Protein AF-A0A7W9SR98-F1 (afdb_monomer_lite)

Radius of gyration: 48.39 Å; chains: 1; bounding box: 82×79×150 Å

Structure (mmCIF, N/CA/C/O backbone):
data_AF-A0A7W9SR98-F1
#
_entry.id   AF-A0A7W9SR98-F1
#
loop_
_atom_site.group_PDB
_atom_site.id
_atom_site.type_symbol
_atom_site.label_atom_id
_atom_site.label_alt_id
_atom_site.label_comp_id
_atom_site.label_asym_id
_atom_site.label_entity_id
_atom_site.label_seq_id
_atom_site.pdbx_PDB_ins_code
_atom_site.Cartn_x
_atom_site.Cartn_y
_atom_site.Cartn_z
_atom_site.occupancy
_atom_site.B_iso_or_equiv
_atom_site.auth_seq_id
_atom_site.auth_comp_id
_atom_site.auth_asym_id
_atom_site.auth_atom_id
_atom_site.pdbx_PDB_model_num
ATOM 1 N N . MET A 1 1 ? -46.204 -14.220 101.655 1.00 55.41 1 MET A N 1
ATOM 2 C CA . MET A 1 1 ? -45.850 -13.077 100.779 1.00 55.41 1 MET A CA 1
ATOM 3 C C . MET A 1 1 ? -44.556 -13.282 99.981 1.00 55.41 1 MET A C 1
ATOM 5 O O . MET A 1 1 ? -44.349 -12.530 99.045 1.00 55.41 1 MET A O 1
ATOM 9 N N . ALA A 1 2 ? -43.711 -14.284 100.272 1.00 57.78 2 ALA A N 1
ATOM 10 C CA . ALA A 1 2 ? -42.493 -14.543 99.486 1.00 57.78 2 ALA A CA 1
ATOM 11 C C . ALA A 1 2 ? -42.725 -15.355 98.188 1.00 57.78 2 ALA A C 1
ATOM 13 O O . ALA A 1 2 ? -41.956 -15.217 97.247 1.00 57.78 2 ALA A O 1
ATOM 14 N N . GLU A 1 3 ? -43.792 -16.156 98.104 1.00 57.31 3 GLU A N 1
ATOM 15 C CA . GLU A 1 3 ? -44.065 -17.020 96.936 1.00 57.31 3 GLU A CA 1
ATOM 16 C C . GLU A 1 3 ? -44.614 -16.264 95.711 1.00 57.31 3 GLU A C 1
ATOM 18 O O . GLU A 1 3 ? -44.509 -16.752 94.592 1.00 57.31 3 GLU A O 1
ATOM 23 N N . ASP A 1 4 ? -45.125 -15.043 95.895 1.00 64.25 4 ASP A N 1
ATOM 24 C CA . ASP A 1 4 ? -45.723 -14.245 94.813 1.00 64.25 4 ASP A CA 1
ATOM 25 C C . ASP A 1 4 ? -44.666 -13.507 93.963 1.00 64.25 4 ASP A C 1
ATOM 27 O O . ASP A 1 4 ? -44.895 -13.203 92.796 1.00 64.25 4 ASP A O 1
ATOM 31 N N . MET A 1 5 ? -43.467 -13.250 94.509 1.00 64.00 5 MET A N 1
ATOM 32 C CA . MET A 1 5 ? -42.395 -12.546 93.783 1.00 64.00 5 MET A CA 1
ATOM 33 C C . MET A 1 5 ? -41.727 -13.410 92.701 1.00 64.00 5 MET A C 1
ATOM 35 O O . MET A 1 5 ? -41.374 -12.894 91.642 1.00 64.00 5 MET A O 1
ATOM 39 N N . GLY A 1 6 ? -41.616 -14.727 92.917 1.00 71.06 6 GLY A N 1
ATOM 40 C CA . GLY A 1 6 ? -40.990 -15.640 91.949 1.00 71.06 6 GLY A CA 1
ATOM 41 C C . GLY A 1 6 ? -41.793 -15.804 90.650 1.00 71.06 6 GLY A C 1
ATOM 42 O O . GLY A 1 6 ? -41.220 -16.021 89.581 1.00 71.06 6 GLY A O 1
ATOM 43 N N . PHE A 1 7 ? -43.119 -15.647 90.704 1.00 79.44 7 PHE A N 1
ATOM 44 C CA . PHE A 1 7 ? -43.980 -15.715 89.520 1.00 79.44 7 PHE A CA 1
ATOM 45 C C . PHE A 1 7 ? -43.725 -14.547 88.556 1.00 79.44 7 PHE A C 1
ATOM 47 O O . PHE A 1 7 ? -43.581 -14.758 87.349 1.00 79.44 7 PHE A O 1
ATOM 54 N N . TRP A 1 8 ? -43.612 -13.325 89.083 1.00 82.75 8 TRP A N 1
ATOM 55 C CA . TRP A 1 8 ? -43.397 -12.131 88.266 1.00 82.75 8 TRP A CA 1
ATOM 56 C C . TRP A 1 8 ? -4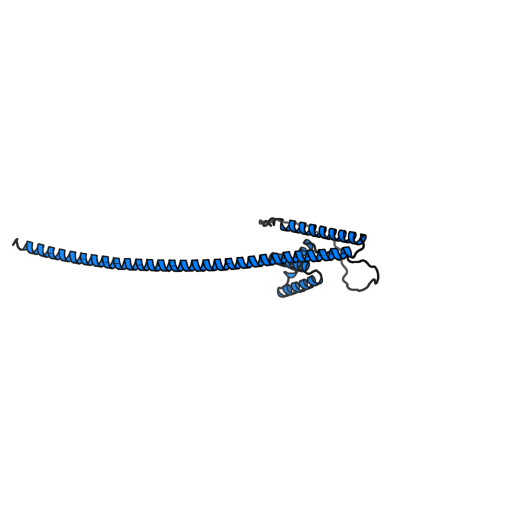2.018 -12.118 87.602 1.00 82.75 8 TRP A C 1
ATOM 58 O O . TRP A 1 8 ? -41.940 -11.833 86.410 1.00 82.75 8 TRP A O 1
ATOM 68 N N . GLU A 1 9 ? -40.949 -12.508 88.303 1.00 80.00 9 GLU A N 1
ATOM 69 C CA . GLU A 1 9 ? -39.612 -12.645 87.698 1.00 80.00 9 GLU A CA 1
ATOM 70 C C . GLU A 1 9 ? -39.600 -13.649 86.540 1.00 80.00 9 GLU A C 1
ATOM 72 O O . GLU A 1 9 ? -39.093 -13.352 85.457 1.00 80.00 9 GLU A O 1
ATOM 77 N N . THR A 1 10 ? -40.224 -14.814 86.730 1.00 79.31 10 THR A N 1
ATOM 78 C CA . THR A 1 10 ? -40.281 -15.854 85.693 1.00 79.31 10 THR A CA 1
ATOM 79 C C . THR A 1 10 ? -41.104 -15.393 84.482 1.00 79.31 10 THR A C 1
ATOM 81 O O . THR A 1 10 ? -40.737 -15.653 83.333 1.00 79.31 10 THR A O 1
ATOM 84 N N . PHE A 1 11 ? -42.195 -14.657 84.719 1.00 83.12 11 PHE A N 1
ATOM 85 C CA . PHE A 1 11 ? -43.028 -14.081 83.664 1.00 83.12 11 PHE A CA 1
ATOM 86 C C . PHE A 1 11 ? -42.291 -12.996 82.861 1.00 83.12 11 PHE A C 1
ATOM 88 O O . PHE A 1 11 ? -42.295 -13.044 81.628 1.00 83.12 11 PHE A O 1
ATOM 95 N N . PHE A 1 12 ? -41.624 -12.048 83.531 1.00 83.75 12 PHE A N 1
ATOM 96 C CA . PHE A 1 12 ? -40.858 -10.989 82.865 1.00 83.75 12 PHE A CA 1
ATOM 97 C C . PHE A 1 12 ? -39.663 -11.552 82.090 1.00 83.75 12 PHE A C 1
ATOM 99 O O . PHE A 1 12 ? -39.497 -11.206 80.919 1.00 83.75 12 PHE A O 1
ATOM 106 N N . MET A 1 13 ? -38.913 -12.498 82.665 1.00 84.38 13 MET A N 1
ATOM 107 C CA . MET A 1 13 ? -37.835 -13.191 81.949 1.00 84.38 13 MET A CA 1
ATOM 108 C C . MET A 1 13 ? -38.346 -13.933 80.705 1.00 84.38 13 MET A C 1
ATOM 110 O O . MET A 1 13 ? -37.717 -13.877 79.646 1.00 84.38 13 MET A O 1
ATOM 114 N N . GLY A 1 14 ? -39.507 -14.592 80.791 1.00 84.44 14 GLY A N 1
ATOM 115 C CA . GLY A 1 14 ? -40.154 -15.252 79.650 1.00 84.44 14 GLY A CA 1
ATOM 116 C C . GLY A 1 14 ? -40.627 -14.283 78.554 1.00 84.44 14 GLY A C 1
ATOM 117 O O . GLY A 1 14 ? -40.693 -14.646 77.377 1.00 84.44 14 GLY A O 1
ATOM 118 N N . PHE A 1 15 ? -40.960 -13.042 78.915 1.00 87.56 15 PHE A N 1
ATOM 119 C CA . PHE A 1 15 ? -41.350 -12.001 77.963 1.00 87.56 15 PHE A CA 1
ATOM 120 C C . PHE A 1 15 ? -40.133 -11.355 77.290 1.00 87.56 15 PHE A C 1
ATOM 122 O O . PHE A 1 15 ? -40.140 -11.145 76.075 1.00 87.56 15 PHE A O 1
ATOM 129 N N . GLU A 1 16 ? -39.075 -11.078 78.054 1.00 88.25 16 GLU A N 1
ATOM 130 C CA . GLU A 1 16 ? -37.818 -10.537 77.533 1.00 88.25 16 GLU A CA 1
ATOM 131 C C . GLU A 1 16 ? -37.123 -11.519 76.592 1.00 88.25 16 GLU A C 1
ATOM 133 O O . GLU A 1 16 ? -36.732 -11.121 75.496 1.00 88.25 16 GLU A O 1
ATOM 138 N N . THR A 1 17 ? -37.069 -12.808 76.936 1.00 88.19 17 THR A N 1
ATOM 139 C CA . THR A 1 17 ? -36.543 -13.852 76.037 1.00 88.19 17 THR A CA 1
ATOM 140 C C . THR A 1 17 ? -37.304 -13.897 74.713 1.00 88.19 17 THR A C 1
ATOM 142 O O . THR A 1 17 ? -36.686 -13.794 73.656 1.00 88.19 17 THR A O 1
ATOM 145 N N . LYS A 1 18 ? -38.644 -13.913 74.736 1.00 89.69 18 LYS A N 1
ATOM 146 C CA . LYS A 1 18 ? -39.460 -13.858 73.506 1.00 89.69 18 LYS A CA 1
ATOM 147 C C . LYS A 1 18 ? -39.267 -12.569 72.707 1.00 89.69 18 LYS A C 1
ATOM 149 O O . LYS A 1 18 ? -39.379 -12.577 71.480 1.00 89.69 18 LYS A O 1
ATOM 154 N N . ARG A 1 19 ? -39.030 -11.438 73.376 1.00 91.12 19 ARG A N 1
ATOM 155 C CA . ARG A 1 19 ? -38.757 -10.156 72.712 1.00 91.12 19 ARG A CA 1
ATOM 156 C C . ARG A 1 19 ? -37.396 -10.181 72.018 1.00 91.12 19 ARG A C 1
ATOM 158 O O . ARG A 1 19 ? -37.317 -9.768 70.862 1.00 91.12 19 ARG A O 1
ATOM 165 N N . VAL A 1 20 ? -36.370 -10.691 72.695 1.00 90.62 20 VAL A N 1
ATOM 166 C CA . VAL A 1 20 ? -35.013 -10.849 72.155 1.00 90.62 20 VAL A CA 1
ATOM 167 C C . VAL A 1 20 ? -35.002 -11.843 70.992 1.00 90.62 20 VAL A C 1
ATOM 169 O O . VAL A 1 20 ? -34.411 -11.545 69.961 1.00 90.62 20 VAL A O 1
ATOM 172 N N . GLU A 1 21 ? -35.721 -12.964 71.087 1.00 90.94 21 GLU A N 1
ATOM 173 C CA . GLU A 1 21 ? -35.889 -13.918 69.978 1.00 90.94 21 GLU A CA 1
ATOM 174 C C . GLU A 1 21 ? -36.556 -13.274 68.757 1.00 90.94 21 GLU A C 1
ATOM 176 O O . GLU A 1 21 ? -36.092 -13.427 67.630 1.00 90.94 21 GLU A O 1
ATOM 181 N N . LYS A 1 22 ? -37.617 -12.485 68.954 1.00 93.19 22 LYS A N 1
ATOM 182 C CA . LYS A 1 22 ? -38.261 -11.778 67.837 1.00 93.19 22 LYS A CA 1
ATOM 183 C C . LYS A 1 22 ? -37.361 -10.711 67.215 1.00 93.19 22 LYS A C 1
ATOM 185 O O . LYS A 1 22 ? -37.414 -10.518 66.000 1.00 93.19 22 LYS A O 1
ATOM 190 N N . GLN A 1 23 ? -36.558 -10.014 68.021 1.00 92.38 23 GLN A N 1
ATOM 191 C CA . GLN A 1 23 ? -35.567 -9.064 67.513 1.00 92.38 23 GLN A CA 1
ATOM 192 C C . GLN A 1 23 ? -34.467 -9.778 66.725 1.00 92.38 23 GLN A C 1
ATOM 194 O O . GLN A 1 23 ? -34.176 -9.362 65.606 1.00 92.38 23 GLN A O 1
ATOM 199 N N . SER A 1 24 ? -33.929 -10.886 67.238 1.00 94.12 24 SER A N 1
ATOM 200 C CA . SER A 1 24 ? -32.887 -11.647 66.546 1.00 94.12 24 SER A CA 1
ATOM 201 C C . SER A 1 24 ? -33.402 -12.269 65.244 1.00 94.12 24 SER A C 1
ATOM 203 O O . SER A 1 24 ? -32.726 -12.209 64.218 1.00 94.12 24 SER A O 1
ATOM 205 N N . GLU A 1 25 ? -34.638 -12.776 65.215 1.00 95.00 25 GLU A N 1
ATOM 206 C CA . GLU A 1 25 ? -35.277 -13.232 63.978 1.00 95.00 25 GLU A CA 1
ATOM 207 C C . GLU A 1 25 ? -35.424 -12.110 62.947 1.00 95.00 25 GLU A C 1
ATOM 209 O O . GLU A 1 25 ? -35.202 -12.329 61.750 1.00 95.00 25 GLU A O 1
ATOM 214 N N . PHE A 1 26 ? -35.824 -10.917 63.390 1.00 96.06 26 PHE A N 1
ATOM 215 C CA . PHE A 1 26 ? -35.960 -9.760 62.516 1.00 96.06 26 PHE A CA 1
ATOM 216 C C . PHE A 1 26 ? -34.604 -9.341 61.938 1.00 96.06 26 PHE A C 1
ATOM 218 O O . PHE A 1 26 ? -34.491 -9.175 60.723 1.00 96.06 26 PHE A O 1
ATOM 225 N N . GLU A 1 27 ? -33.566 -9.261 62.771 1.00 96.06 27 GLU A N 1
ATOM 226 C CA . GLU A 1 27 ? -32.197 -8.949 62.347 1.00 96.06 27 GLU A CA 1
ATOM 227 C C . GLU A 1 27 ? -31.670 -9.977 61.343 1.00 96.06 27 GLU A C 1
ATOM 229 O O . GLU A 1 27 ? -31.162 -9.607 60.285 1.00 96.06 27 GLU A O 1
ATOM 234 N N . VAL A 1 28 ? -31.872 -11.275 61.593 1.00 96.62 28 VAL A N 1
ATOM 235 C CA . VAL A 1 28 ? -31.478 -12.335 60.653 1.00 96.62 28 VAL A CA 1
ATOM 236 C C . VAL A 1 28 ? -32.210 -12.192 59.316 1.00 96.62 28 VAL A C 1
ATOM 238 O O . VAL A 1 28 ? -31.604 -12.371 58.254 1.00 96.62 28 VAL A O 1
ATOM 241 N N . ARG A 1 29 ? -33.507 -11.854 59.324 1.00 96.56 29 ARG A N 1
ATOM 242 C CA . ARG A 1 29 ? -34.263 -11.595 58.086 1.00 96.56 29 ARG A CA 1
ATOM 243 C C . ARG A 1 29 ? -33.735 -10.360 57.356 1.00 96.56 29 ARG A C 1
ATOM 245 O O . ARG A 1 29 ? -33.600 -10.411 56.134 1.00 96.56 29 ARG A O 1
ATOM 252 N N . GLN A 1 30 ? -33.399 -9.293 58.078 1.00 97.00 30 GLN A N 1
ATOM 253 C CA . GLN A 1 30 ? -32.848 -8.064 57.507 1.00 97.00 30 GLN A CA 1
ATOM 254 C C . GLN A 1 30 ? -31.458 -8.291 56.899 1.00 97.00 30 GLN A C 1
ATOM 256 O O . GLN A 1 30 ? -31.214 -7.877 55.767 1.00 97.00 30 GLN A O 1
ATOM 261 N N . ILE A 1 31 ? -30.574 -9.018 57.588 1.00 97.00 31 ILE A N 1
ATOM 262 C CA . ILE A 1 31 ? -29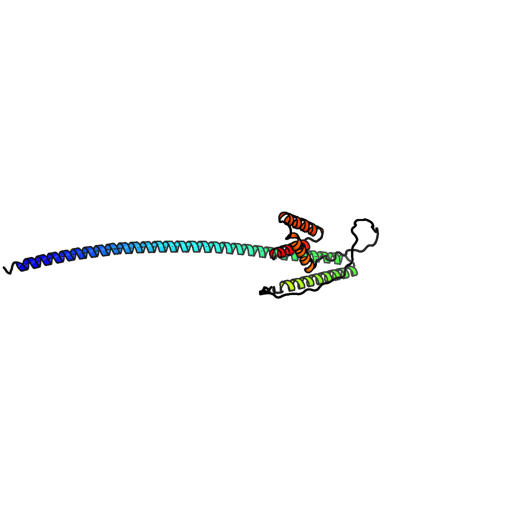.252 -9.402 57.076 1.00 97.00 31 ILE A CA 1
ATOM 263 C C . ILE A 1 31 ? -29.403 -10.226 55.794 1.00 97.00 31 ILE A C 1
ATOM 265 O O . ILE A 1 31 ? -28.771 -9.911 54.787 1.00 97.00 31 ILE A O 1
ATOM 269 N N . LYS A 1 32 ? -30.299 -11.224 55.780 1.00 97.75 32 LYS A N 1
ATOM 270 C CA . LYS A 1 32 ? -30.578 -12.020 54.572 1.00 97.75 32 LYS A CA 1
ATOM 271 C C . LYS A 1 32 ? -31.132 -11.172 53.426 1.00 97.75 32 LYS A C 1
ATOM 273 O O . LYS A 1 32 ? -30.785 -11.416 52.273 1.00 97.75 32 LYS A O 1
ATOM 278 N N . ALA A 1 33 ? -31.993 -10.196 53.714 1.00 97.00 33 ALA A N 1
ATOM 279 C CA . ALA A 1 33 ? -32.519 -9.287 52.699 1.00 97.00 33 ALA A CA 1
ATOM 280 C C . ALA A 1 33 ? -31.405 -8.411 52.103 1.00 97.00 33 ALA A C 1
ATOM 282 O O . ALA A 1 33 ? -31.265 -8.355 50.882 1.00 97.00 33 ALA A O 1
ATOM 283 N N . ASN A 1 34 ? -30.562 -7.815 52.948 1.00 97.38 34 ASN A N 1
ATOM 284 C CA . ASN A 1 34 ? -29.419 -7.013 52.510 1.00 97.38 34 ASN A CA 1
ATOM 285 C C . ASN A 1 34 ? -28.419 -7.848 51.700 1.00 97.38 34 ASN A C 1
ATOM 287 O O . ASN A 1 34 ? -27.963 -7.407 50.648 1.00 97.38 34 ASN A O 1
ATOM 291 N N . GLN A 1 35 ? -28.137 -9.080 52.129 1.00 97.69 35 GLN A N 1
ATOM 292 C CA . GLN A 1 35 ? -27.248 -9.989 51.409 1.00 97.69 35 GLN A CA 1
ATOM 293 C C . GLN A 1 35 ? -27.765 -10.295 49.997 1.00 97.69 35 GLN A C 1
ATOM 295 O O . GLN A 1 35 ? -26.996 -10.247 49.041 1.00 97.69 35 GLN A O 1
ATOM 300 N N . ARG A 1 36 ? -29.077 -10.507 49.829 1.00 98.06 36 ARG A N 1
ATOM 301 C CA . ARG A 1 36 ? -29.683 -10.698 48.499 1.00 98.06 36 ARG A CA 1
ATOM 302 C C . ARG A 1 36 ? -29.538 -9.468 47.603 1.00 98.06 36 ARG A C 1
ATOM 304 O O . ARG A 1 36 ? -29.324 -9.627 46.405 1.00 98.06 36 ARG A O 1
ATOM 311 N N . VAL A 1 37 ? -29.652 -8.260 48.160 1.00 97.94 37 VAL A N 1
ATOM 312 C CA . VAL A 1 37 ? -29.452 -7.013 47.401 1.00 97.94 37 VAL A CA 1
ATOM 313 C C . VAL A 1 37 ? -27.998 -6.888 46.946 1.00 97.94 37 VAL A C 1
ATOM 315 O O . VAL A 1 37 ? -27.755 -6.580 45.781 1.00 97.94 37 VAL A O 1
ATOM 318 N N . VAL A 1 38 ? -27.039 -7.190 47.826 1.00 98.25 38 VAL A N 1
ATOM 319 C CA . VAL A 1 38 ? -25.607 -7.175 47.489 1.00 98.25 38 VAL A CA 1
ATOM 320 C C . VAL A 1 38 ? -25.285 -8.211 46.411 1.00 98.25 38 VAL A C 1
ATOM 322 O O . VAL A 1 38 ? -24.651 -7.875 45.414 1.00 98.25 38 VAL A O 1
ATOM 325 N N . GLU A 1 39 ? -25.771 -9.446 46.546 1.00 98.06 39 GLU A N 1
ATOM 326 C CA . GLU A 1 39 ? -25.573 -10.489 45.532 1.00 98.06 39 GLU A CA 1
ATOM 327 C C . GLU A 1 39 ? -26.206 -10.111 44.184 1.00 98.06 39 GLU A C 1
ATOM 329 O O . GLU A 1 39 ? -25.617 -10.353 43.130 1.00 98.06 39 GLU A O 1
ATOM 334 N N . ALA A 1 40 ? -27.392 -9.494 44.192 1.00 97.88 40 ALA A N 1
ATOM 335 C CA . ALA A 1 40 ? -28.033 -9.006 42.974 1.00 97.88 40 ALA A CA 1
ATOM 336 C C . ALA A 1 40 ? -27.218 -7.884 42.307 1.00 97.88 40 ALA A C 1
ATOM 338 O O . ALA A 1 40 ? -27.065 -7.890 41.084 1.00 97.88 40 ALA A O 1
ATOM 339 N N . HIS A 1 41 ? -26.655 -6.964 43.097 1.00 98.06 41 HIS A N 1
ATOM 340 C CA . HIS A 1 41 ? -25.774 -5.907 42.601 1.00 98.06 41 HIS A CA 1
ATOM 341 C C . HIS A 1 41 ? -24.499 -6.480 41.975 1.00 98.06 41 HIS A C 1
ATOM 343 O O . HIS A 1 41 ? -24.190 -6.167 40.829 1.00 98.06 41 HIS A O 1
ATOM 349 N N . GLN A 1 42 ? -23.822 -7.399 42.667 1.00 97.88 42 GLN A N 1
ATOM 350 C CA . GLN A 1 42 ? -22.608 -8.049 42.165 1.00 97.88 42 GLN A CA 1
ATOM 351 C C . GLN A 1 42 ? -22.860 -8.824 40.867 1.00 97.88 42 GLN A C 1
ATOM 353 O O . GLN A 1 42 ? -22.050 -8.778 39.944 1.00 97.88 42 GLN A O 1
ATOM 358 N N . ARG A 1 43 ? -24.004 -9.514 40.752 1.00 98.19 43 ARG A N 1
ATOM 359 C CA . ARG A 1 43 ? -24.391 -10.193 39.503 1.00 98.19 43 ARG A CA 1
ATOM 360 C C . ARG A 1 43 ? -24.617 -9.205 38.364 1.00 98.19 43 ARG A C 1
ATOM 362 O O . ARG A 1 43 ? -24.231 -9.496 37.234 1.00 98.19 43 ARG A O 1
ATOM 369 N N . LYS A 1 44 ? -25.224 -8.051 38.651 1.00 98.31 44 LYS A N 1
ATOM 370 C CA . LYS A 1 44 ? -25.417 -6.988 37.661 1.00 98.31 44 LYS A CA 1
ATOM 371 C C . LYS A 1 44 ? -24.073 -6.419 37.199 1.00 98.31 44 LYS A C 1
ATOM 373 O O . LYS A 1 44 ? -23.845 -6.350 35.996 1.00 98.31 44 LYS A O 1
ATOM 378 N N . GLU A 1 45 ? -23.174 -6.090 38.123 1.00 98.25 45 GLU A N 1
ATOM 379 C CA . GLU A 1 45 ? -21.829 -5.594 37.800 1.00 98.25 45 GLU A CA 1
ATOM 380 C C . GLU A 1 45 ? -21.020 -6.618 36.997 1.00 98.25 45 GLU A C 1
ATOM 382 O O . GLU A 1 45 ? -20.389 -6.267 36.001 1.00 98.25 45 GLU A O 1
ATOM 387 N N . ALA A 1 46 ? -21.084 -7.901 37.366 1.00 98.19 46 ALA A N 1
ATOM 388 C CA . ALA A 1 46 ? -20.429 -8.969 36.618 1.00 98.19 46 ALA A CA 1
ATOM 389 C C . ALA A 1 46 ? -20.986 -9.095 35.189 1.00 98.19 46 ALA A C 1
ATOM 391 O O . ALA A 1 46 ? -20.215 -9.255 34.242 1.00 98.19 46 ALA A O 1
ATOM 392 N N . ALA A 1 47 ? -22.306 -8.980 35.014 1.00 98.31 47 ALA A N 1
ATOM 393 C CA . ALA A 1 47 ? -22.940 -9.006 33.697 1.00 98.31 47 ALA A CA 1
ATOM 394 C C . ALA A 1 47 ? -22.563 -7.780 32.844 1.00 98.31 47 ALA A C 1
ATOM 396 O O . ALA A 1 47 ? -22.285 -7.919 31.652 1.00 98.31 47 ALA A O 1
ATOM 397 N N . GLU A 1 48 ? -22.502 -6.587 33.440 1.00 98.31 48 GLU A N 1
ATOM 398 C CA . GLU A 1 48 ? -22.048 -5.368 32.759 1.00 98.31 48 GLU A CA 1
ATOM 399 C C . GLU A 1 48 ? -20.572 -5.463 32.358 1.00 98.31 48 GLU A C 1
ATOM 401 O O . GLU A 1 48 ? -20.218 -5.144 31.221 1.00 98.31 48 GLU A O 1
ATOM 406 N N . HIS A 1 49 ? -19.719 -5.983 33.242 1.00 98.19 49 HIS A N 1
ATOM 407 C CA . HIS A 1 49 ? -18.311 -6.217 32.947 1.00 98.19 49 HIS A CA 1
ATOM 408 C C . HIS A 1 49 ? -18.124 -7.226 31.804 1.00 98.19 49 HIS A C 1
ATOM 410 O O . HIS A 1 49 ? -17.353 -6.976 30.878 1.00 98.19 49 HIS A O 1
ATOM 416 N N . GLN A 1 50 ? -18.866 -8.338 31.812 1.00 98.19 50 GLN A N 1
ATOM 417 C CA . GLN A 1 50 ? -18.848 -9.315 30.718 1.00 98.19 50 GLN A CA 1
ATOM 418 C C . GLN A 1 50 ? -19.310 -8.703 29.395 1.00 98.19 50 GLN A C 1
ATOM 420 O O . GLN A 1 50 ? -18.682 -8.932 28.360 1.00 98.19 50 GLN A O 1
ATOM 425 N N . ARG A 1 51 ? -20.369 -7.886 29.419 1.00 98.56 51 ARG A N 1
ATOM 426 C CA . ARG A 1 51 ? -20.842 -7.161 28.236 1.00 98.56 51 ARG A CA 1
ATOM 427 C C . ARG A 1 51 ? -19.772 -6.214 27.694 1.00 98.56 51 ARG A C 1
ATOM 429 O O . ARG A 1 51 ? -19.569 -6.167 26.484 1.00 98.56 51 ARG A O 1
ATOM 436 N N . LEU A 1 52 ? -19.079 -5.487 28.570 1.00 98.62 52 LEU A N 1
ATOM 437 C CA . LEU A 1 52 ? -17.992 -4.594 28.174 1.00 98.62 52 LEU A CA 1
ATOM 438 C C . LEU A 1 52 ? -16.830 -5.373 27.545 1.00 98.62 52 LEU A C 1
ATOM 440 O O . LEU A 1 52 ? -16.320 -4.970 26.502 1.00 98.62 52 LEU A O 1
ATOM 444 N N . MET A 1 53 ? -16.441 -6.505 28.134 1.00 98.56 53 MET A N 1
ATOM 445 C CA . MET A 1 53 ? -15.386 -7.363 27.586 1.00 98.56 53 MET A CA 1
ATOM 446 C C . MET A 1 53 ? -15.766 -7.955 26.226 1.00 98.56 53 MET A C 1
ATOM 448 O O . MET A 1 53 ? -14.930 -8.002 25.325 1.00 98.56 53 MET A O 1
ATOM 452 N N . ALA A 1 54 ? -17.027 -8.355 26.045 1.00 98.44 54 ALA A N 1
ATOM 453 C CA . ALA A 1 54 ? -17.529 -8.825 24.757 1.00 98.44 54 ALA A CA 1
ATOM 454 C C . ALA A 1 54 ? -17.456 -7.726 23.684 1.00 98.44 54 ALA A C 1
ATOM 456 O O . ALA A 1 54 ? -16.983 -7.985 22.580 1.00 98.44 54 ALA A O 1
ATOM 457 N N . LEU A 1 55 ? -17.846 -6.495 24.028 1.00 98.56 55 LEU A N 1
ATOM 458 C CA . LEU A 1 55 ? -17.773 -5.350 23.120 1.00 98.56 55 LEU A CA 1
ATOM 459 C C . LEU A 1 55 ? -16.323 -5.009 22.752 1.00 98.56 55 LEU A C 1
ATOM 461 O O . LEU A 1 55 ? -16.013 -4.848 21.578 1.00 98.56 55 LEU A O 1
ATOM 465 N N . ARG A 1 56 ? -15.407 -4.999 23.727 1.00 98.50 56 ARG A N 1
ATOM 466 C CA . ARG A 1 56 ? -13.971 -4.802 23.464 1.00 98.50 56 ARG A CA 1
ATOM 467 C C . ARG A 1 56 ? -13.382 -5.881 22.565 1.00 98.50 56 ARG A C 1
ATOM 469 O O . ARG A 1 56 ? -12.555 -5.579 21.711 1.00 98.50 56 ARG A O 1
ATOM 476 N N . ARG A 1 57 ? -13.796 -7.136 22.745 1.00 98.56 57 ARG A N 1
ATOM 477 C CA . ARG A 1 57 ? -13.358 -8.231 21.878 1.00 98.56 57 ARG A CA 1
ATOM 478 C C . ARG A 1 57 ? -13.844 -8.033 20.444 1.00 98.56 57 ARG A C 1
ATOM 480 O O . ARG A 1 57 ? -13.048 -8.183 19.528 1.00 98.56 57 ARG A O 1
ATOM 487 N N . GLN A 1 58 ? -15.103 -7.634 20.268 1.00 98.38 58 GLN A N 1
ATOM 488 C CA . GLN A 1 58 ? -15.649 -7.315 18.951 1.00 98.38 58 GLN A CA 1
ATOM 489 C C . GLN A 1 58 ? -14.884 -6.162 18.282 1.00 98.38 58 GLN A C 1
ATOM 491 O O . GLN A 1 58 ? -14.481 -6.299 17.132 1.00 98.38 58 GLN A O 1
ATOM 496 N N . GLU A 1 59 ? -14.623 -5.065 19.001 1.00 98.44 59 GLU A N 1
ATOM 497 C CA . GLU A 1 59 ? -13.834 -3.936 18.479 1.00 98.44 59 GLU A CA 1
ATOM 498 C C . GLU A 1 59 ? -12.439 -4.386 18.011 1.00 98.44 59 GLU A C 1
ATOM 500 O O . GLU A 1 59 ? -11.979 -3.996 16.938 1.00 98.44 59 GLU A O 1
ATOM 505 N N . LEU A 1 60 ? -11.767 -5.242 18.791 1.00 98.38 60 LEU A N 1
ATOM 506 C CA . LEU A 1 60 ? -10.464 -5.797 18.417 1.00 98.38 60 LEU A CA 1
ATOM 507 C C . LEU A 1 60 ? -10.549 -6.693 17.178 1.00 98.38 60 LEU A C 1
ATOM 509 O O . LEU A 1 60 ? -9.674 -6.615 16.316 1.00 98.38 60 LEU A O 1
ATOM 513 N N . ASP A 1 61 ? -11.582 -7.524 17.069 1.00 98.50 61 ASP A N 1
ATOM 514 C CA . ASP A 1 61 ? -11.788 -8.393 15.910 1.00 98.50 61 ASP A CA 1
ATOM 515 C C . ASP A 1 61 ? -12.057 -7.570 14.635 1.00 98.50 61 ASP A C 1
ATOM 517 O O . ASP A 1 61 ? -11.485 -7.860 13.581 1.00 98.50 61 ASP A O 1
ATOM 521 N N . GLU A 1 62 ? -12.838 -6.490 14.731 1.00 98.19 62 GLU A N 1
ATOM 522 C CA . GLU A 1 62 ? -13.083 -5.547 13.631 1.00 98.19 62 GLU A CA 1
ATOM 523 C C . GLU A 1 62 ? -11.799 -4.819 13.201 1.00 98.19 62 GLU A C 1
ATOM 525 O O . GLU A 1 62 ? -11.490 -4.745 12.007 1.00 98.19 62 GLU A O 1
ATOM 530 N N . MET A 1 63 ? -11.000 -4.339 14.160 1.00 98.00 63 MET A N 1
ATOM 531 C CA . MET A 1 63 ? -9.699 -3.726 13.876 1.00 98.00 63 MET A CA 1
ATOM 532 C C . MET A 1 63 ? -8.734 -4.714 13.211 1.00 98.00 63 MET A C 1
ATOM 534 O O . MET A 1 63 ? -8.089 -4.375 12.216 1.00 98.00 63 MET A O 1
ATOM 538 N N . ASN A 1 64 ? -8.652 -5.944 13.720 1.00 97.94 64 ASN A N 1
ATOM 539 C CA . ASN A 1 64 ? -7.814 -6.995 13.143 1.00 97.94 64 ASN A CA 1
ATOM 540 C C . ASN A 1 64 ? -8.245 -7.331 11.712 1.00 97.94 64 ASN A C 1
ATOM 542 O O . ASN A 1 64 ? -7.400 -7.484 10.827 1.00 97.94 64 ASN A O 1
ATOM 546 N N . HIS A 1 65 ? -9.553 -7.392 11.462 1.00 98.00 65 HIS A N 1
ATOM 547 C CA . HIS A 1 65 ? -10.086 -7.598 10.123 1.00 98.00 65 HIS A CA 1
ATOM 548 C C . HIS A 1 65 ? -9.701 -6.454 9.172 1.00 98.00 65 HIS A C 1
ATOM 550 O O . HIS A 1 65 ? -9.243 -6.712 8.056 1.00 98.00 65 HIS A O 1
ATOM 556 N N . ALA A 1 66 ? -9.808 -5.197 9.613 1.00 97.50 66 ALA A N 1
ATOM 557 C CA . ALA A 1 66 ? -9.402 -4.038 8.819 1.00 97.50 66 ALA A CA 1
ATOM 558 C C . ALA A 1 66 ? -7.900 -4.064 8.471 1.00 97.50 66 ALA A C 1
ATOM 560 O O . ALA A 1 66 ? -7.529 -3.819 7.320 1.00 97.50 66 ALA A O 1
ATOM 561 N N . ILE A 1 67 ? -7.044 -4.425 9.435 1.00 98.00 67 ILE A N 1
ATOM 562 C CA . ILE A 1 67 ? -5.596 -4.582 9.224 1.00 98.00 67 ILE A CA 1
ATOM 563 C C . ILE A 1 67 ? -5.313 -5.666 8.177 1.00 98.00 67 ILE A C 1
ATOM 565 O O . ILE A 1 67 ? -4.506 -5.455 7.269 1.00 98.00 67 ILE A O 1
ATOM 569 N N . GLU A 1 68 ? -5.983 -6.817 8.256 1.00 98.12 68 GLU A N 1
ATOM 570 C CA . GLU A 1 68 ? -5.773 -7.907 7.299 1.00 98.12 68 GLU A CA 1
ATOM 571 C C . GLU A 1 68 ? -6.269 -7.533 5.888 1.00 98.12 68 GLU A C 1
ATOM 573 O O . GLU A 1 68 ? -5.603 -7.837 4.894 1.00 98.12 68 GLU A O 1
ATOM 578 N N . CYS A 1 69 ? -7.376 -6.794 5.777 1.00 97.50 69 CYS A N 1
ATOM 579 C CA . CYS A 1 69 ? -7.846 -6.235 4.507 1.00 97.50 69 CYS A CA 1
ATOM 580 C C . CYS A 1 69 ? -6.807 -5.298 3.873 1.00 97.50 69 CYS A C 1
ATOM 582 O O . CYS A 1 69 ? -6.452 -5.483 2.703 1.00 97.50 69 CYS A O 1
ATOM 584 N N . GLN A 1 70 ? -6.256 -4.356 4.647 1.00 97.69 70 GLN A N 1
ATOM 585 C CA . GLN A 1 70 ? -5.188 -3.469 4.174 1.00 97.69 70 GLN A CA 1
ATOM 586 C C . GLN A 1 70 ? -3.950 -4.262 3.753 1.00 97.69 70 GLN A C 1
ATOM 588 O O . GLN A 1 70 ? -3.410 -4.054 2.667 1.00 97.69 70 GLN A O 1
ATOM 593 N N . ARG A 1 71 ? -3.512 -5.228 4.565 1.00 97.81 71 ARG A N 1
ATOM 594 C CA . ARG A 1 71 ? -2.367 -6.089 4.246 1.00 97.81 71 ARG A CA 1
ATOM 595 C C . ARG A 1 71 ? -2.545 -6.803 2.905 1.00 97.81 71 ARG A C 1
ATOM 597 O O . ARG A 1 71 ? -1.598 -6.893 2.123 1.00 97.81 71 ARG A O 1
ATOM 604 N N . ASN A 1 72 ? -3.743 -7.306 2.622 1.00 97.69 72 ASN A N 1
ATOM 605 C CA . ASN A 1 72 ? -4.034 -7.991 1.365 1.00 97.69 72 ASN A CA 1
ATOM 606 C C . ASN A 1 72 ? -4.102 -7.031 0.169 1.00 97.69 72 ASN A C 1
ATOM 608 O O . ASN A 1 72 ? -3.705 -7.399 -0.938 1.00 97.69 72 ASN A O 1
ATOM 612 N N . GLU A 1 73 ? -4.518 -5.783 0.369 1.00 97.12 73 GLU A N 1
ATOM 613 C CA . GLU A 1 73 ? -4.393 -4.731 -0.641 1.00 97.12 73 GLU A CA 1
ATOM 614 C C . GLU A 1 73 ? -2.928 -4.406 -0.964 1.00 97.12 73 GLU A C 1
ATOM 616 O O . GLU A 1 73 ? -2.543 -4.439 -2.135 1.00 97.12 73 GLU A O 1
ATOM 621 N N . TRP A 1 74 ? -2.085 -4.215 0.054 1.00 96.88 74 TRP A N 1
ATOM 622 C CA . TRP A 1 74 ? -0.645 -4.007 -0.127 1.00 96.88 74 TRP A CA 1
ATOM 623 C C . TRP A 1 74 ? 0.020 -5.158 -0.886 1.00 96.88 74 TRP A C 1
ATOM 625 O O . TRP A 1 74 ? 0.776 -4.918 -1.827 1.00 96.88 74 TRP A O 1
ATOM 635 N N . LYS A 1 75 ? -0.310 -6.413 -0.551 1.00 96.94 75 LYS A N 1
ATOM 636 C CA . LYS A 1 75 ? 0.174 -7.589 -1.298 1.00 96.94 75 LYS A CA 1
ATOM 637 C C . LYS A 1 75 ? -0.226 -7.534 -2.776 1.00 96.94 75 LYS A C 1
ATOM 639 O O . LYS A 1 75 ? 0.611 -7.794 -3.636 1.00 96.94 75 LYS A O 1
ATOM 644 N N . ARG A 1 76 ? -1.476 -7.170 -3.090 1.00 95.69 76 ARG A N 1
ATOM 645 C CA . ARG A 1 76 ? -1.942 -7.033 -4.483 1.00 95.69 76 ARG A CA 1
ATOM 646 C C . ARG A 1 76 ? -1.188 -5.936 -5.235 1.00 95.69 76 ARG A C 1
ATOM 648 O O . ARG A 1 76 ? -0.806 -6.148 -6.384 1.00 95.69 76 ARG A O 1
ATOM 655 N N . MET A 1 77 ? -0.932 -4.795 -4.595 1.00 95.56 77 MET A N 1
ATOM 656 C CA . MET A 1 77 ? -0.132 -3.721 -5.194 1.00 95.56 77 MET A CA 1
ATOM 657 C C . MET A 1 77 ? 1.309 -4.162 -5.466 1.00 95.56 77 MET A C 1
ATOM 659 O O . MET A 1 77 ? 1.815 -3.903 -6.554 1.00 95.56 77 MET A O 1
ATOM 663 N N . LEU A 1 78 ? 1.944 -4.878 -4.533 1.00 95.31 78 LEU A N 1
ATOM 664 C CA . LEU A 1 78 ? 3.299 -5.407 -4.723 1.00 95.31 78 LEU A CA 1
ATOM 665 C C . LEU A 1 78 ? 3.382 -6.364 -5.917 1.00 95.31 78 LEU A C 1
ATOM 667 O O . LEU A 1 78 ? 4.285 -6.231 -6.737 1.00 95.31 78 LEU A O 1
ATOM 671 N N . VAL A 1 79 ? 2.412 -7.272 -6.064 1.00 95.69 79 VAL A N 1
ATOM 672 C CA . VAL A 1 79 ? 2.338 -8.167 -7.233 1.00 95.69 79 VAL A CA 1
ATOM 673 C C . VAL A 1 79 ? 2.204 -7.367 -8.531 1.00 95.69 79 VAL A C 1
ATOM 675 O O . VAL A 1 79 ? 2.875 -7.675 -9.513 1.00 95.69 79 VAL A O 1
ATOM 678 N N . LYS A 1 80 ? 1.381 -6.310 -8.543 1.00 96.06 80 LYS A N 1
ATOM 679 C CA . LYS A 1 80 ? 1.232 -5.436 -9.714 1.00 96.06 80 LYS A CA 1
ATOM 680 C C . LYS A 1 80 ? 2.536 -4.711 -10.061 1.00 96.06 80 LYS A C 1
ATOM 682 O O . LYS A 1 80 ? 2.888 -4.657 -11.235 1.00 96.06 80 LYS A O 1
ATOM 687 N N . ILE A 1 81 ? 3.241 -4.176 -9.064 1.00 94.06 81 ILE A N 1
ATOM 688 C CA . ILE A 1 81 ? 4.525 -3.487 -9.255 1.00 94.06 81 ILE A CA 1
ATOM 689 C C . ILE A 1 81 ? 5.574 -4.457 -9.807 1.00 94.06 81 ILE A C 1
ATOM 691 O O . ILE A 1 81 ? 6.253 -4.127 -10.777 1.00 94.06 81 ILE A O 1
ATOM 695 N N . GLU A 1 82 ? 5.679 -5.667 -9.250 1.00 93.81 82 GLU A N 1
ATOM 696 C CA . GLU A 1 82 ? 6.628 -6.666 -9.754 1.00 93.81 82 GLU A CA 1
ATOM 697 C C . GLU A 1 82 ? 6.273 -7.100 -11.184 1.00 93.81 82 GLU A C 1
ATOM 699 O O . GLU A 1 82 ? 7.157 -7.187 -12.033 1.00 93.81 82 GLU A O 1
ATOM 704 N N . GLY A 1 83 ? 4.984 -7.271 -11.498 1.00 94.25 83 GLY A N 1
ATOM 705 C CA . GLY A 1 83 ? 4.535 -7.542 -12.867 1.00 94.25 83 GLY A CA 1
ATOM 706 C C . GLY A 1 83 ? 4.889 -6.415 -13.845 1.00 94.25 83 GLY A C 1
ATOM 707 O O . GLY A 1 83 ? 5.369 -6.676 -14.945 1.00 94.25 83 GLY A O 1
ATOM 708 N N . GLN A 1 84 ? 4.725 -5.150 -13.445 1.00 94.06 84 GLN A N 1
ATOM 709 C CA . GLN A 1 84 ? 5.136 -3.997 -14.258 1.00 94.06 84 GLN A CA 1
ATOM 710 C C . GLN A 1 84 ? 6.651 -3.949 -14.477 1.00 94.06 84 GLN A C 1
ATOM 712 O O . GLN A 1 84 ? 7.101 -3.653 -15.581 1.00 94.06 84 GLN A O 1
ATOM 717 N N . LYS A 1 85 ? 7.438 -4.271 -13.450 1.00 93.50 85 LYS A N 1
ATOM 718 C CA . LYS A 1 85 ? 8.896 -4.373 -13.552 1.00 93.50 85 LYS A CA 1
ATOM 719 C C . LYS A 1 85 ? 9.314 -5.479 -14.523 1.00 93.50 85 LYS A C 1
ATOM 721 O O . LYS A 1 85 ? 10.186 -5.244 -15.349 1.00 93.50 85 LYS A O 1
ATOM 726 N N . GLN A 1 86 ? 8.680 -6.649 -14.465 1.00 93.12 86 GLN A N 1
ATOM 727 C CA . GLN A 1 86 ? 8.940 -7.741 -15.409 1.00 93.12 86 GLN A CA 1
ATOM 728 C C . GLN A 1 86 ? 8.602 -7.344 -16.850 1.00 93.12 86 GLN A C 1
ATOM 730 O O . GLN A 1 86 ? 9.394 -7.601 -17.751 1.00 93.12 86 GLN A O 1
ATOM 735 N N . LEU A 1 87 ? 7.471 -6.664 -17.065 1.00 91.81 87 LEU A N 1
ATOM 736 C CA . LEU A 1 87 ? 7.105 -6.139 -18.384 1.00 91.81 87 LEU A CA 1
ATOM 737 C C . LEU A 1 87 ? 8.114 -5.108 -18.898 1.00 91.81 87 LEU A C 1
ATOM 739 O O . LEU A 1 87 ? 8.436 -5.117 -20.082 1.00 91.81 87 LEU A O 1
ATOM 743 N N . 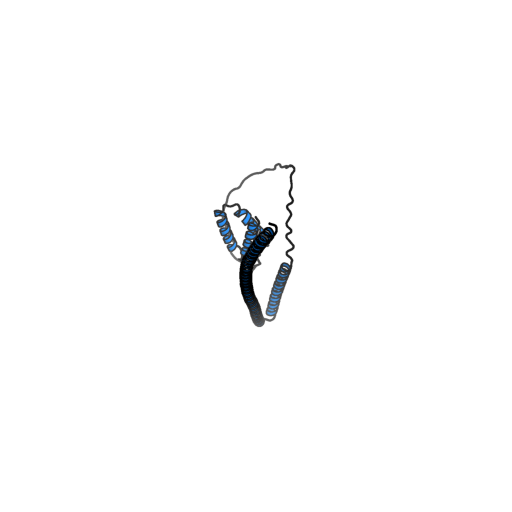LEU A 1 88 ? 8.622 -4.237 -18.022 1.00 93.75 88 LEU A N 1
ATOM 744 C CA . LEU A 1 88 ? 9.656 -3.272 -18.388 1.00 93.75 88 LEU A CA 1
ATOM 745 C C . LEU A 1 88 ? 10.953 -3.976 -18.803 1.00 93.75 88 LEU A C 1
ATOM 747 O O . LEU A 1 88 ? 11.508 -3.632 -19.839 1.00 93.75 88 LEU A O 1
ATOM 751 N N . ILE A 1 89 ? 11.400 -4.977 -18.035 1.00 92.69 89 ILE A N 1
ATOM 752 C CA . ILE A 1 89 ? 12.593 -5.776 -18.362 1.00 92.69 89 ILE A CA 1
ATOM 753 C C . ILE A 1 89 ? 12.420 -6.453 -19.725 1.00 92.69 89 ILE A C 1
ATOM 755 O O . ILE A 1 89 ? 13.259 -6.269 -20.600 1.00 92.69 89 ILE A O 1
ATOM 759 N N . ALA A 1 90 ? 11.301 -7.148 -19.940 1.00 90.06 90 ALA A N 1
ATOM 760 C CA . ALA A 1 90 ? 11.012 -7.803 -21.215 1.00 90.06 90 ALA A CA 1
ATOM 761 C C . ALA A 1 90 ? 10.945 -6.803 -22.386 1.00 90.06 90 ALA A C 1
ATOM 763 O O . ALA A 1 90 ? 11.384 -7.104 -23.494 1.00 90.06 90 ALA A O 1
ATOM 764 N N . GLY A 1 91 ? 10.415 -5.599 -22.148 1.00 91.12 91 GLY A N 1
ATOM 765 C CA . GLY A 1 91 ? 10.404 -4.517 -23.132 1.00 91.12 91 GLY A CA 1
ATOM 766 C C . GLY A 1 91 ? 11.809 -4.031 -23.496 1.00 91.12 91 GLY A C 1
ATOM 767 O O . GLY A 1 91 ? 12.088 -3.837 -24.676 1.00 91.12 91 GLY A O 1
ATOM 768 N N . CYS A 1 92 ? 12.698 -3.873 -22.511 1.00 91.69 92 CYS A N 1
ATOM 769 C CA . CYS A 1 92 ? 14.103 -3.539 -22.750 1.00 91.69 92 CYS A CA 1
ATOM 770 C C . CYS A 1 92 ? 14.814 -4.641 -23.550 1.00 91.69 92 CYS A C 1
ATOM 772 O O . CYS A 1 92 ? 15.407 -4.338 -24.577 1.00 91.69 92 CYS A O 1
ATOM 774 N N . GLU A 1 93 ? 14.669 -5.909 -23.154 1.00 93.06 93 GLU A N 1
ATOM 775 C CA . GLU A 1 93 ? 15.259 -7.054 -23.870 1.00 93.06 93 GLU A CA 1
ATOM 776 C C . GLU A 1 93 ? 14.781 -7.134 -25.329 1.00 93.06 93 GLU A C 1
ATOM 778 O O . GLU A 1 93 ? 15.558 -7.426 -26.240 1.00 93.06 93 GLU A O 1
ATOM 783 N N . PHE A 1 94 ? 13.500 -6.844 -25.573 1.00 91.62 94 PHE A N 1
ATOM 784 C CA . PHE A 1 94 ? 12.947 -6.801 -26.922 1.00 91.62 94 PHE A CA 1
ATOM 785 C C . PHE A 1 94 ? 13.560 -5.679 -27.770 1.00 91.62 94 PHE A C 1
ATOM 787 O O . PHE A 1 94 ? 13.905 -5.912 -28.930 1.00 91.62 94 PHE A O 1
ATOM 794 N N . LEU A 1 95 ? 13.710 -4.477 -27.206 1.00 93.19 95 LEU A N 1
ATOM 795 C CA . LEU A 1 95 ? 14.353 -3.356 -27.895 1.00 93.19 95 LEU A CA 1
ATOM 796 C C . LEU A 1 95 ? 15.827 -3.651 -28.186 1.00 93.19 95 LEU A C 1
ATOM 798 O O . LEU A 1 95 ? 16.278 -3.398 -29.301 1.00 93.19 95 LEU A O 1
ATOM 802 N N . ASP A 1 96 ? 16.550 -4.244 -27.236 1.00 91.56 96 ASP A N 1
ATOM 803 C CA . ASP A 1 96 ? 17.946 -4.649 -27.421 1.00 91.56 96 ASP A CA 1
ATOM 804 C C . ASP A 1 96 ? 18.079 -5.643 -28.583 1.00 91.56 96 ASP A C 1
ATOM 806 O O . ASP A 1 96 ? 18.904 -5.451 -29.479 1.00 91.56 96 ASP A O 1
ATOM 810 N N . TRP A 1 97 ? 17.203 -6.652 -28.644 1.00 94.19 97 TRP A N 1
ATOM 811 C CA . TRP A 1 97 ? 17.159 -7.602 -29.758 1.00 94.19 97 TRP A CA 1
ATOM 812 C C . TRP A 1 97 ? 16.847 -6.928 -31.107 1.00 94.19 97 TRP A C 1
ATOM 814 O O . TRP A 1 97 ? 17.456 -7.260 -32.134 1.00 94.19 97 TRP A O 1
ATOM 824 N N . GLN A 1 98 ? 15.916 -5.966 -31.134 1.00 94.94 98 GLN A N 1
ATOM 825 C CA . GLN A 1 98 ? 15.606 -5.198 -32.344 1.00 94.94 98 GLN A CA 1
ATOM 826 C C . GLN A 1 98 ? 16.806 -4.368 -32.811 1.00 94.94 98 GLN A C 1
ATOM 828 O O . GLN A 1 98 ? 17.143 -4.395 -33.999 1.00 94.94 98 GLN A O 1
ATOM 833 N N . HIS A 1 99 ? 17.474 -3.671 -31.890 1.00 90.38 99 HIS A N 1
ATOM 834 C CA . HIS A 1 99 ? 18.669 -2.885 -32.182 1.00 90.38 99 HIS A CA 1
ATOM 835 C C . HIS A 1 99 ? 19.817 -3.763 -32.679 1.00 90.38 99 HIS A C 1
ATOM 837 O O . HIS A 1 99 ? 20.442 -3.433 -33.686 1.00 90.38 99 HIS A O 1
ATOM 843 N N . GLU A 1 100 ? 20.057 -4.915 -32.050 1.00 92.62 100 GLU A N 1
ATOM 844 C CA . GLU A 1 100 ? 21.070 -5.866 -32.506 1.00 92.62 100 GLU A CA 1
ATOM 845 C C . GLU A 1 100 ? 20.775 -6.352 -33.932 1.00 92.62 100 GLU A C 1
ATOM 847 O O . GLU A 1 100 ? 21.662 -6.387 -34.789 1.00 92.62 100 GLU A O 1
ATOM 852 N N . THR A 1 101 ? 19.513 -6.677 -34.217 1.00 94.88 101 THR A N 1
ATOM 853 C CA . THR A 1 101 ? 19.083 -7.102 -35.554 1.00 94.88 101 THR A CA 1
ATOM 854 C C . THR A 1 101 ? 19.312 -5.998 -36.588 1.00 94.88 101 THR A C 1
ATOM 856 O O . THR A 1 101 ? 19.837 -6.273 -37.670 1.00 94.88 101 THR A O 1
ATOM 859 N N . GLN A 1 102 ? 18.985 -4.747 -36.256 1.00 93.81 102 GLN A N 1
ATOM 860 C CA . GLN A 1 102 ? 19.210 -3.589 -37.123 1.00 93.81 102 GLN A CA 1
ATOM 861 C C . GLN A 1 102 ? 20.704 -3.349 -37.389 1.00 93.81 102 GLN A C 1
ATOM 863 O O . GLN A 1 102 ? 21.101 -3.130 -38.536 1.00 93.81 102 GLN A O 1
ATOM 868 N N . VAL A 1 103 ? 21.544 -3.423 -36.352 1.00 92.62 103 VAL A N 1
ATOM 869 C CA . VAL A 1 103 ? 23.004 -3.292 -36.479 1.00 92.62 103 VAL A CA 1
ATOM 870 C C . VAL A 1 103 ? 23.552 -4.389 -37.385 1.00 92.62 103 VAL A C 1
ATOM 872 O O . VAL A 1 103 ? 24.284 -4.084 -38.323 1.00 92.62 103 VAL A O 1
ATOM 875 N N . ARG A 1 104 ? 23.149 -5.651 -37.180 1.00 94.19 104 ARG A N 1
ATOM 876 C CA . ARG A 1 104 ? 23.558 -6.774 -38.039 1.00 94.19 104 ARG A CA 1
ATOM 877 C C . ARG A 1 104 ? 23.174 -6.532 -39.497 1.00 94.19 104 ARG A C 1
ATOM 879 O O . ARG A 1 104 ? 24.024 -6.659 -40.371 1.00 94.19 104 ARG A O 1
ATOM 886 N N . GLN A 1 105 ? 21.924 -6.151 -39.765 1.00 95.69 105 GLN A N 1
ATOM 887 C CA . GLN A 1 105 ? 21.458 -5.846 -41.124 1.00 95.69 105 GLN A CA 1
ATOM 888 C C . GLN A 1 105 ? 22.277 -4.726 -41.773 1.00 95.69 105 GLN A C 1
ATOM 890 O O . GLN A 1 105 ? 22.683 -4.850 -42.928 1.00 95.69 105 GLN A O 1
ATOM 895 N N . THR A 1 106 ? 22.567 -3.669 -41.014 1.00 93.88 106 THR A N 1
ATOM 896 C CA . THR A 1 106 ? 23.356 -2.526 -41.485 1.00 93.88 106 THR A CA 1
ATOM 897 C C . THR A 1 106 ? 24.783 -2.959 -41.816 1.00 93.88 106 THR A C 1
ATOM 899 O O . THR A 1 106 ? 25.256 -2.714 -42.922 1.00 93.88 106 THR A O 1
ATOM 902 N N . VAL A 1 107 ? 25.435 -3.698 -40.917 1.00 95.31 107 VAL A N 1
ATOM 903 C CA . VAL A 1 107 ? 26.785 -4.252 -41.108 1.00 95.31 107 VAL A CA 1
ATOM 904 C C . VAL A 1 107 ? 26.859 -5.144 -42.350 1.00 95.31 107 VAL A C 1
ATOM 906 O O . VAL A 1 107 ? 27.784 -4.991 -43.139 1.00 95.31 107 VAL A O 1
ATOM 909 N N . TYR A 1 108 ? 25.877 -6.027 -42.572 1.00 95.06 108 TYR A N 1
ATOM 910 C CA . TYR A 1 108 ? 25.841 -6.882 -43.768 1.00 95.06 108 TYR A CA 1
ATOM 911 C C . TYR A 1 108 ? 25.599 -6.112 -45.073 1.00 95.06 108 TYR A C 1
ATOM 913 O O . TYR A 1 108 ? 25.968 -6.600 -46.139 1.00 95.06 108 TYR A O 1
ATOM 921 N N . SER A 1 109 ? 24.969 -4.937 -45.007 1.00 95.25 109 SER A N 1
ATOM 922 C CA . SER A 1 109 ? 24.695 -4.102 -46.183 1.00 95.25 109 SER A CA 1
ATOM 923 C C . SER A 1 109 ? 25.868 -3.206 -46.599 1.00 95.25 109 SER A C 1
ATOM 925 O O . SER A 1 109 ? 25.868 -2.683 -47.714 1.00 95.25 109 SER A O 1
ATOM 927 N N . LEU A 1 110 ? 26.862 -3.024 -45.725 1.00 95.06 110 LEU A N 1
ATOM 928 C CA . LEU A 1 110 ? 27.996 -2.130 -45.945 1.00 95.06 110 LEU A CA 1
ATOM 929 C C . LEU A 1 110 ? 29.224 -2.876 -46.501 1.00 95.06 110 LEU A C 1
ATOM 931 O O . LEU A 1 110 ? 29.440 -4.048 -46.186 1.00 95.06 110 LEU A O 1
ATOM 935 N N . PRO A 1 111 ? 30.087 -2.198 -47.283 1.00 97.00 111 PRO A N 1
ATOM 936 C CA . PRO A 1 111 ? 31.419 -2.703 -47.605 1.00 97.00 111 PRO A CA 1
ATOM 937 C C . PRO A 1 111 ? 32.246 -2.990 -46.335 1.00 97.00 111 PRO A C 1
ATOM 939 O O . PRO A 1 111 ? 32.079 -2.271 -45.347 1.00 97.00 111 PRO A O 1
ATOM 942 N N . PRO A 1 112 ? 33.187 -3.958 -46.353 1.00 93.88 112 PRO A N 1
ATOM 943 C CA . PRO A 1 112 ? 33.923 -4.387 -45.157 1.00 93.88 112 PRO A CA 1
ATOM 944 C C . PRO A 1 112 ? 34.586 -3.249 -44.369 1.00 93.88 112 PRO A C 1
ATOM 946 O O . PRO A 1 112 ? 34.411 -3.166 -43.156 1.00 93.88 112 PRO A O 1
ATOM 949 N N . ASP A 1 113 ? 35.272 -2.327 -45.048 1.00 94.44 113 ASP A N 1
ATOM 950 C CA . ASP A 1 113 ? 35.967 -1.211 -44.391 1.00 94.44 113 ASP A CA 1
ATOM 951 C C . ASP A 1 113 ? 34.986 -0.240 -43.706 1.00 94.44 113 ASP A C 1
ATOM 953 O O . ASP A 1 113 ? 35.253 0.277 -42.622 1.00 94.44 113 ASP A O 1
ATOM 957 N N . GLN A 1 114 ? 33.807 -0.032 -44.305 1.00 94.19 114 GLN A N 1
ATOM 958 C CA . GLN A 1 114 ? 32.755 0.825 -43.747 1.00 94.19 114 GLN A CA 1
ATOM 959 C C . GLN A 1 114 ? 32.002 0.133 -42.606 1.00 94.19 114 GLN A C 1
ATOM 961 O O . GLN A 1 114 ? 31.626 0.783 -41.632 1.00 94.19 114 GLN A O 1
ATOM 966 N N . ALA A 1 115 ? 31.813 -1.184 -42.692 1.00 93.88 115 ALA A N 1
ATOM 967 C CA . ALA A 1 115 ? 31.214 -1.985 -41.633 1.00 93.88 115 ALA A CA 1
ATOM 968 C C . ALA A 1 115 ? 32.072 -1.976 -40.356 1.00 93.88 115 ALA A C 1
ATOM 970 O O . ALA A 1 115 ? 31.534 -1.848 -39.255 1.00 93.88 115 ALA A O 1
ATOM 971 N N . VAL A 1 116 ? 33.402 -2.056 -40.495 1.00 94.12 116 VAL A N 1
ATOM 972 C CA . VAL A 1 116 ? 34.342 -1.946 -39.367 1.00 94.12 116 VAL A CA 1
ATOM 973 C C . VAL A 1 116 ? 34.254 -0.564 -38.720 1.00 94.12 116 VAL A C 1
ATOM 975 O O . VAL A 1 116 ? 34.058 -0.483 -37.508 1.00 94.12 116 VAL A O 1
ATOM 978 N N . ALA A 1 117 ? 34.304 0.508 -39.517 1.00 94.88 117 ALA A N 1
ATOM 979 C CA . ALA A 1 117 ? 34.180 1.874 -39.007 1.00 94.88 117 ALA A CA 1
ATOM 980 C C . ALA A 1 117 ? 32.842 2.107 -38.275 1.00 94.88 117 ALA A C 1
ATOM 982 O O . ALA A 1 117 ? 32.809 2.728 -37.212 1.00 94.88 117 ALA A O 1
ATOM 983 N N . TYR A 1 118 ? 31.741 1.558 -38.797 1.00 93.69 118 TYR A N 1
ATOM 984 C CA . TYR A 1 118 ? 30.426 1.634 -38.159 1.00 93.69 118 TYR A CA 1
ATOM 985 C C . TYR A 1 118 ? 30.382 0.897 -36.808 1.00 93.69 118 TYR A C 1
ATOM 987 O O . TYR A 1 118 ? 29.874 1.433 -35.823 1.00 93.69 118 TYR A O 1
ATOM 995 N N . ILE A 1 119 ? 30.957 -0.309 -36.722 1.00 93.31 119 ILE A N 1
ATOM 996 C CA . ILE A 1 119 ? 31.050 -1.059 -35.458 1.00 93.31 119 ILE A CA 1
ATOM 997 C C . ILE A 1 119 ? 31.894 -0.296 -34.429 1.00 93.31 119 ILE A C 1
ATOM 999 O O . ILE A 1 119 ? 31.532 -0.247 -33.252 1.00 93.31 119 ILE A O 1
ATOM 1003 N N . GLU A 1 120 ? 33.008 0.308 -34.846 1.00 93.69 120 GLU A N 1
ATOM 1004 C CA . GLU A 1 120 ? 33.850 1.118 -33.960 1.00 93.69 120 GLU A CA 1
ATOM 1005 C C . GLU A 1 120 ? 33.113 2.350 -33.428 1.00 93.69 120 GLU A C 1
ATOM 1007 O O . GLU A 1 120 ? 33.172 2.621 -32.228 1.00 93.69 120 GLU A O 1
ATOM 1012 N N . GLN A 1 121 ? 32.349 3.038 -34.280 1.00 94.31 121 GLN A N 1
ATOM 1013 C CA . GLN A 1 121 ? 31.510 4.160 -33.863 1.00 94.31 121 GLN A CA 1
ATOM 1014 C C . GLN A 1 121 ? 30.466 3.732 -32.820 1.00 94.31 121 GLN A C 1
ATOM 1016 O O . GLN A 1 121 ? 30.312 4.395 -31.795 1.00 94.31 121 GLN A O 1
ATOM 1021 N N . MET A 1 122 ? 29.781 2.606 -33.041 1.00 92.06 122 MET A N 1
ATOM 1022 C CA . MET A 1 122 ? 28.789 2.083 -32.094 1.00 92.06 122 MET A CA 1
ATOM 1023 C C . MET A 1 122 ? 29.416 1.710 -30.742 1.00 92.06 122 MET A C 1
ATOM 1025 O O . MET A 1 122 ? 28.842 2.0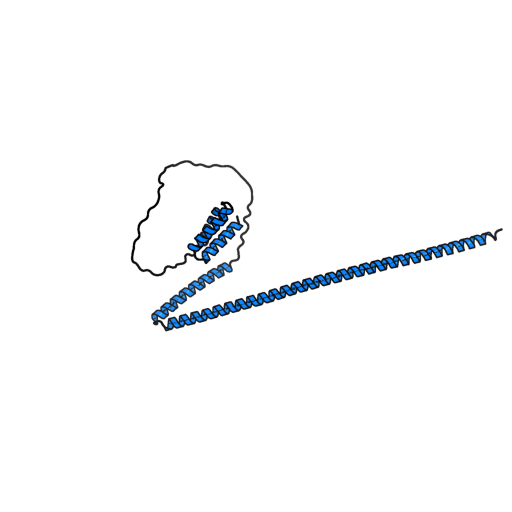18 -29.698 1.00 92.06 122 MET A O 1
ATOM 1029 N N . ARG A 1 123 ? 30.620 1.121 -30.743 1.00 92.19 123 ARG A N 1
ATOM 1030 C CA . ARG A 1 123 ? 31.373 0.818 -29.512 1.00 92.19 123 ARG A CA 1
ATOM 1031 C C . ARG A 1 123 ? 31.748 2.074 -28.730 1.00 92.19 123 ARG A C 1
ATOM 1033 O O . ARG A 1 123 ? 31.733 2.053 -27.502 1.00 92.19 123 ARG A O 1
ATOM 1040 N N . GLU A 1 124 ? 32.103 3.157 -29.416 1.00 93.50 124 GLU A N 1
ATOM 1041 C CA . GLU A 1 124 ? 32.428 4.425 -28.758 1.00 93.50 124 GLU A CA 1
ATOM 1042 C C . GLU A 1 124 ? 31.205 5.031 -28.065 1.00 93.50 124 GLU A C 1
ATOM 1044 O O . GLU A 1 124 ? 31.284 5.439 -26.905 1.00 93.50 124 GLU A O 1
ATOM 1049 N N . VAL A 1 125 ? 30.051 5.005 -28.738 1.00 90.12 125 VAL A N 1
ATOM 1050 C CA . VAL A 1 125 ? 28.777 5.447 -28.155 1.00 90.12 125 VAL A CA 1
ATOM 1051 C C . VAL A 1 125 ? 28.423 4.611 -26.922 1.00 90.12 125 VAL A C 1
ATOM 1053 O O . VAL A 1 125 ? 28.091 5.170 -25.877 1.00 90.12 125 VAL A O 1
ATOM 1056 N N . GLU A 1 126 ? 28.543 3.284 -27.006 1.00 90.06 126 GLU A N 1
ATOM 1057 C CA . GLU A 1 126 ? 28.273 2.383 -25.880 1.00 90.06 126 GLU A CA 1
ATOM 1058 C C . GLU A 1 126 ? 29.187 2.674 -24.680 1.00 90.06 126 GLU A C 1
ATOM 1060 O O . GLU A 1 126 ? 28.709 2.781 -23.548 1.00 90.06 126 GLU A O 1
ATOM 1065 N N . ARG A 1 127 ? 30.489 2.885 -24.915 1.00 92.62 127 ARG A N 1
ATOM 1066 C CA . ARG A 1 127 ? 31.434 3.278 -23.857 1.00 92.62 127 ARG A CA 1
ATOM 1067 C C . ARG A 1 127 ? 31.011 4.568 -23.159 1.00 92.62 127 ARG A C 1
ATOM 1069 O O . ARG A 1 127 ? 30.989 4.599 -21.927 1.00 92.62 127 ARG A O 1
ATOM 1076 N N . GLY A 1 128 ? 30.634 5.595 -23.921 1.00 92.38 128 GLY A N 1
ATOM 1077 C CA . GLY A 1 128 ? 30.169 6.866 -23.362 1.00 92.38 128 GLY A CA 1
ATOM 1078 C C . GLY A 1 128 ? 28.902 6.715 -22.513 1.00 92.38 128 GLY A C 1
ATOM 1079 O O . GLY A 1 128 ? 28.810 7.273 -21.417 1.00 92.38 128 GLY A O 1
ATOM 1080 N N . LEU A 1 129 ? 27.942 5.902 -22.968 1.00 90.38 129 LEU A N 1
ATOM 1081 C CA . LEU A 1 129 ? 26.715 5.61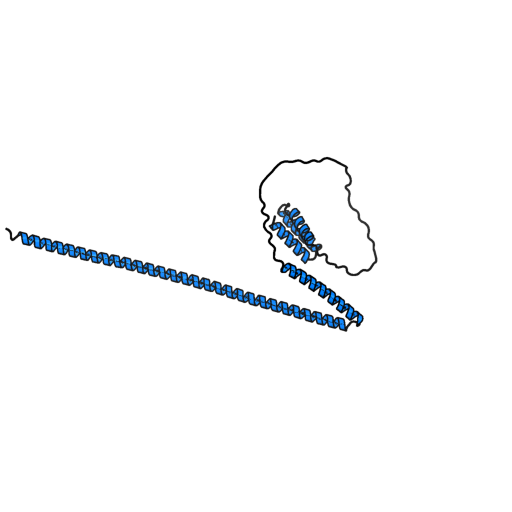6 -22.216 1.00 90.38 129 LEU A CA 1
ATOM 1082 C C . LEU A 1 129 ? 27.000 4.864 -20.906 1.00 90.38 129 LEU A C 1
ATOM 1084 O O . LEU A 1 129 ? 26.452 5.222 -19.860 1.00 90.38 129 LEU A O 1
ATOM 1088 N N . LEU A 1 130 ? 27.889 3.866 -20.935 1.00 92.44 130 LEU A N 1
ATOM 1089 C CA . LEU A 1 130 ? 28.300 3.119 -19.741 1.00 92.44 130 LEU A CA 1
ATOM 1090 C C . LEU A 1 130 ? 29.020 4.011 -18.720 1.00 92.44 130 LEU A C 1
ATOM 1092 O O . LEU A 1 130 ? 28.803 3.873 -17.514 1.00 92.44 130 LEU A O 1
ATOM 1096 N N . GLU A 1 131 ? 29.853 4.945 -19.178 1.00 92.38 131 GLU A N 1
ATOM 1097 C CA . GLU A 1 131 ? 30.510 5.919 -18.307 1.00 92.38 131 GLU A CA 1
ATOM 1098 C C . GLU A 1 131 ? 29.497 6.866 -17.645 1.00 92.38 131 GLU A C 1
ATOM 1100 O O . GLU A 1 131 ? 29.539 7.069 -16.427 1.00 92.38 131 GLU A O 1
ATOM 1105 N N . HIS A 1 132 ? 28.530 7.379 -18.410 1.00 88.75 132 HIS A N 1
ATOM 1106 C CA . HIS A 1 132 ? 27.444 8.207 -17.880 1.00 88.75 132 HIS A CA 1
ATOM 1107 C C . HIS A 1 132 ? 26.606 7.467 -16.827 1.00 88.75 132 HIS A C 1
ATOM 1109 O O . HIS A 1 132 ? 26.328 8.018 -15.755 1.00 88.75 132 HIS A O 1
ATOM 1115 N N . GLU A 1 133 ? 26.237 6.210 -17.085 1.00 86.06 133 GLU A N 1
ATOM 1116 C CA . GLU A 1 133 ? 25.492 5.394 -16.122 1.00 86.06 133 GLU A CA 1
ATOM 1117 C C . GLU A 1 133 ? 26.335 5.099 -14.873 1.00 86.06 133 GLU A C 1
ATOM 1119 O O . GLU A 1 133 ? 25.833 5.186 -13.750 1.00 86.06 133 GLU A O 1
ATOM 1124 N N . ARG A 1 134 ? 27.646 4.865 -15.018 1.00 90.31 134 ARG A N 1
ATOM 1125 C CA . ARG A 1 134 ? 28.559 4.730 -13.873 1.00 90.31 134 ARG A CA 1
ATOM 1126 C C . ARG A 1 134 ? 28.564 5.990 -13.007 1.00 90.31 134 ARG A C 1
ATOM 1128 O O . ARG A 1 134 ? 28.419 5.879 -11.790 1.00 90.31 134 ARG A O 1
ATOM 1135 N N . ILE A 1 135 ? 28.675 7.177 -13.610 1.00 88.75 135 ILE A N 1
ATOM 1136 C CA . ILE A 1 135 ? 28.617 8.463 -12.894 1.00 88.75 135 ILE A CA 1
ATOM 1137 C C . ILE A 1 135 ? 27.283 8.605 -12.155 1.00 88.75 135 ILE A C 1
ATOM 1139 O O . ILE A 1 135 ? 27.261 8.963 -10.973 1.00 88.75 135 ILE A O 1
ATOM 1143 N N . ARG A 1 136 ? 26.165 8.293 -12.818 1.00 88.88 136 ARG A N 1
ATOM 1144 C CA . ARG A 1 136 ? 24.830 8.328 -12.210 1.00 88.88 136 ARG A CA 1
ATOM 1145 C C . ARG A 1 136 ? 24.729 7.389 -11.008 1.00 88.88 136 ARG A C 1
ATOM 1147 O O . ARG A 1 136 ? 24.265 7.810 -9.949 1.00 88.88 136 ARG A O 1
ATOM 1154 N N . GLN A 1 137 ? 25.195 6.147 -11.132 1.00 86.06 137 GLN A N 1
ATOM 1155 C CA . GLN A 1 137 ? 25.194 5.191 -10.023 1.00 86.06 137 GLN A CA 1
ATOM 1156 C C . GLN A 1 137 ? 26.066 5.656 -8.859 1.00 86.06 137 GLN A C 1
ATOM 1158 O O . GLN A 1 137 ? 25.675 5.495 -7.703 1.00 86.06 137 GLN A O 1
ATOM 1163 N N . THR A 1 138 ? 27.221 6.265 -9.133 1.00 87.56 138 THR A N 1
ATOM 1164 C CA . THR A 1 138 ? 28.063 6.866 -8.092 1.00 87.56 138 THR A CA 1
ATOM 1165 C C . THR A 1 138 ? 27.331 7.992 -7.359 1.00 87.56 138 THR A C 1
ATOM 1167 O O . THR A 1 138 ? 27.431 8.074 -6.137 1.00 87.56 138 THR A O 1
ATOM 1170 N N . ARG A 1 139 ? 26.544 8.816 -8.063 1.00 81.38 139 ARG A N 1
ATOM 1171 C CA . ARG A 1 139 ? 25.711 9.862 -7.441 1.00 81.38 139 ARG A CA 1
ATOM 1172 C C . ARG A 1 139 ? 24.592 9.276 -6.582 1.00 81.38 139 ARG A C 1
ATOM 1174 O O . ARG A 1 139 ? 24.406 9.727 -5.462 1.00 81.38 139 ARG A O 1
ATOM 1181 N N . LEU A 1 140 ? 23.890 8.254 -7.073 1.00 82.81 140 LEU A N 1
ATOM 1182 C CA . LEU A 1 140 ? 22.798 7.597 -6.340 1.00 82.81 140 LEU A CA 1
ATOM 1183 C C . LEU A 1 140 ? 23.276 6.863 -5.081 1.00 82.81 140 LEU A C 1
ATOM 1185 O O . LEU A 1 140 ? 22.548 6.795 -4.096 1.00 82.81 140 LEU A O 1
ATOM 1189 N N . LYS A 1 141 ? 24.489 6.300 -5.113 1.00 79.06 141 LYS A N 1
ATOM 1190 C CA . LYS A 1 141 ? 25.097 5.595 -3.974 1.00 79.06 141 LYS A CA 1
ATOM 1191 C C . LYS A 1 141 ? 25.803 6.527 -2.992 1.00 79.06 141 LYS A C 1
ATOM 1193 O O . LYS A 1 141 ? 26.156 6.075 -1.904 1.00 79.06 141 LYS A O 1
ATOM 1198 N N . ARG A 1 142 ? 26.039 7.796 -3.350 1.00 76.50 142 ARG A N 1
ATOM 1199 C CA . ARG A 1 142 ? 26.581 8.774 -2.408 1.00 76.50 142 ARG A CA 1
ATOM 1200 C C . ARG A 1 142 ? 25.519 8.988 -1.319 1.00 76.50 142 ARG A C 1
ATOM 1202 O O . ARG A 1 142 ? 24.398 9.370 -1.657 1.00 76.50 142 ARG A O 1
ATOM 1209 N N . PRO A 1 143 ? 25.831 8.731 -0.035 1.00 60.09 143 PRO A N 1
ATOM 1210 C CA . PRO A 1 143 ? 24.932 9.085 1.051 1.00 60.09 143 PRO A CA 1
ATOM 1211 C C . PRO A 1 143 ? 24.578 10.564 0.916 1.00 60.09 143 PRO A C 1
ATOM 1213 O O . PRO A 1 143 ? 25.442 11.365 0.558 1.00 60.09 143 PRO A O 1
ATOM 1216 N N . LEU A 1 144 ? 23.330 10.934 1.201 1.00 59.03 144 LEU A N 1
ATOM 1217 C CA . LEU A 1 144 ? 22.977 12.328 1.452 1.00 59.03 144 LEU A CA 1
ATOM 1218 C C . LEU A 1 144 ? 23.745 12.753 2.713 1.00 59.03 144 LEU A C 1
ATOM 1220 O O . LEU A 1 144 ? 23.221 12.666 3.821 1.00 59.03 144 LEU A O 1
ATOM 1224 N N . GLU A 1 145 ? 25.027 13.095 2.565 1.00 54.16 145 GLU A N 1
ATOM 1225 C CA . GLU A 1 145 ? 25.835 13.660 3.635 1.00 54.16 145 GLU A CA 1
ATOM 1226 C C . GLU A 1 145 ? 25.082 14.884 4.143 1.00 54.16 145 GLU A C 1
ATOM 1228 O O . GLU A 1 145 ? 24.726 15.784 3.379 1.00 54.16 145 GLU A O 1
ATOM 1233 N N . GLY A 1 146 ? 24.727 14.820 5.425 1.00 46.84 146 GLY A N 1
ATOM 1234 C CA . GLY A 1 146 ? 23.759 15.699 6.044 1.00 46.84 146 GLY A CA 1
ATOM 1235 C C . GLY A 1 146 ? 24.030 17.165 5.746 1.00 46.84 146 GLY A C 1
ATOM 1236 O O . GLY A 1 146 ? 25.090 17.704 6.060 1.00 46.84 146 GLY A O 1
ATOM 1237 N N . THR A 1 147 ? 23.001 17.850 5.255 1.00 46.31 147 THR A N 1
ATOM 1238 C CA . THR A 1 147 ? 22.795 19.258 5.579 1.00 46.31 147 THR A CA 1
ATOM 1239 C C . THR A 1 147 ? 22.643 19.362 7.094 1.00 46.31 147 THR A C 1
ATOM 1241 O O . THR A 1 147 ? 21.536 19.337 7.629 1.00 46.31 147 THR A O 1
ATOM 1244 N N . ALA A 1 148 ? 23.773 19.420 7.798 1.00 38.84 148 ALA A N 1
ATOM 1245 C CA . ALA A 1 148 ? 23.815 19.854 9.178 1.00 38.84 148 ALA A CA 1
ATOM 1246 C C . ALA A 1 148 ? 23.186 21.257 9.231 1.00 38.84 148 ALA A C 1
ATOM 1248 O O . ALA A 1 148 ? 23.553 22.119 8.421 1.00 38.84 148 ALA A O 1
ATOM 1249 N N . PRO A 1 149 ? 22.224 21.512 10.130 1.00 44.38 149 PRO A N 1
ATOM 1250 C CA . PRO A 1 149 ? 21.666 22.842 10.275 1.00 44.38 149 PRO A CA 1
ATOM 1251 C C . PRO A 1 149 ? 22.799 23.760 10.732 1.00 44.38 149 PRO A C 1
ATOM 1253 O O . PRO A 1 149 ? 23.376 23.558 11.800 1.00 44.38 149 PRO A O 1
ATOM 1256 N N . ARG A 1 150 ? 23.138 24.770 9.920 1.00 46.59 150 ARG A N 1
ATOM 1257 C CA . ARG A 1 150 ? 23.927 25.910 10.394 1.00 46.59 150 ARG A CA 1
ATOM 1258 C C . ARG A 1 150 ? 23.181 26.483 11.599 1.00 46.59 150 ARG A C 1
ATOM 1260 O O . ARG A 1 150 ? 22.147 27.124 11.430 1.00 46.59 150 ARG A O 1
ATOM 1267 N N . GLN A 1 151 ? 23.681 26.218 12.804 1.00 38.16 151 GLN A N 1
ATOM 1268 C CA . GLN A 1 151 ? 23.261 26.924 14.004 1.00 38.16 151 GLN A CA 1
ATOM 1269 C C . GLN A 1 151 ? 23.558 28.407 13.783 1.00 38.16 151 GLN A C 1
ATOM 1271 O O . GLN A 1 151 ? 24.711 28.830 13.756 1.00 38.16 151 GLN A O 1
ATOM 1276 N N . ILE A 1 152 ? 22.504 29.191 13.582 1.00 48.25 152 ILE A N 1
ATOM 1277 C CA . ILE A 1 152 ? 22.573 30.645 13.645 1.00 48.25 152 ILE A CA 1
ATOM 1278 C C . ILE A 1 152 ? 22.633 30.980 15.137 1.00 48.25 152 ILE A C 1
ATOM 1280 O O . ILE A 1 152 ? 21.616 31.026 15.824 1.00 48.25 152 ILE A O 1
ATOM 1284 N N . GLN A 1 153 ? 23.849 31.122 15.653 1.00 43.38 153 GLN A N 1
ATOM 1285 C CA . GLN A 1 153 ? 24.118 31.598 17.003 1.00 43.38 153 GLN A CA 1
ATOM 1286 C C . GLN A 1 153 ? 24.028 33.137 16.992 1.00 43.38 153 GLN A C 1
ATOM 1288 O O . GLN A 1 153 ? 24.833 33.796 16.339 1.00 43.38 153 GLN A O 1
ATOM 1293 N N . GLY A 1 154 ? 23.030 33.715 17.674 1.00 40.59 154 GLY A N 1
ATOM 1294 C CA . GLY A 1 154 ? 23.052 35.134 18.086 1.00 40.59 154 GLY A CA 1
ATOM 1295 C C . GLY A 1 154 ? 24.131 35.340 19.163 1.00 40.59 154 GLY A C 1
ATOM 1296 O O . GLY A 1 154 ? 24.424 34.405 19.902 1.00 40.59 154 GLY A O 1
ATOM 1297 N N . SER A 1 155 ? 24.769 36.498 19.369 1.00 39.22 155 SER A N 1
ATOM 1298 C CA . SER A 1 155 ? 24.300 37.900 19.323 1.00 39.22 155 SER A CA 1
ATOM 1299 C C . SER A 1 155 ? 25.532 38.881 19.224 1.00 39.22 155 SER A C 1
ATOM 1301 O O . SER A 1 155 ? 26.574 38.417 18.775 1.00 39.22 155 SER A O 1
ATOM 1303 N N . PRO A 1 156 ? 25.512 40.187 19.620 1.00 44.91 156 PRO A N 1
ATOM 1304 C CA . PRO A 1 156 ? 25.432 41.387 18.757 1.00 44.91 156 PRO A CA 1
ATOM 1305 C C . PRO A 1 156 ? 26.616 42.414 18.964 1.00 44.91 156 PRO A C 1
ATOM 1307 O O . PRO A 1 156 ? 27.733 41.958 19.180 1.00 44.91 156 PRO A O 1
ATOM 1310 N N . PRO A 1 157 ? 26.465 43.764 18.836 1.00 65.81 157 PRO A N 1
ATOM 1311 C CA . PRO A 1 157 ? 27.066 44.632 17.801 1.00 65.81 157 PRO A CA 1
ATOM 1312 C C . PRO A 1 157 ? 28.212 45.572 18.272 1.00 65.81 157 PRO A C 1
ATOM 1314 O O . PRO A 1 157 ? 28.286 45.910 19.448 1.00 65.81 157 PRO A O 1
ATOM 1317 N N . ALA A 1 158 ? 29.029 46.111 17.350 1.00 35.62 158 ALA A N 1
ATOM 1318 C CA . ALA A 1 158 ? 29.783 47.362 17.570 1.00 35.62 158 ALA A CA 1
ATOM 1319 C C . ALA A 1 158 ? 30.316 48.000 16.261 1.00 35.62 158 ALA A C 1
ATOM 1321 O O . ALA A 1 158 ? 31.137 47.419 15.562 1.00 35.62 158 ALA A O 1
ATOM 1322 N N . SER A 1 159 ? 29.813 49.206 15.975 1.00 37.38 159 SER A N 1
ATOM 1323 C CA . SER A 1 159 ? 30.495 50.421 15.483 1.00 37.38 159 SER A CA 1
ATOM 1324 C C . SER A 1 159 ? 31.621 50.345 14.424 1.00 37.38 159 SER A C 1
ATOM 1326 O O . SER A 1 159 ? 32.745 50.030 14.782 1.00 37.38 159 SER A O 1
ATOM 1328 N N . ALA A 1 160 ? 31.281 50.769 13.184 1.00 38.06 160 ALA A N 1
ATOM 1329 C CA . ALA A 1 160 ? 31.929 51.733 12.241 1.00 38.06 160 ALA A CA 1
ATOM 1330 C C . ALA A 1 160 ? 33.486 51.792 12.080 1.00 38.06 160 ALA A C 1
ATOM 1332 O O . ALA A 1 160 ? 34.186 51.442 13.019 1.00 38.06 160 ALA A O 1
ATOM 1333 N N . PRO A 1 161 ? 34.083 52.332 10.976 1.00 42.28 161 PRO A N 1
ATOM 1334 C CA . PRO A 1 161 ? 33.507 53.230 9.960 1.00 42.28 161 PRO A CA 1
ATOM 1335 C C . PRO A 1 161 ? 33.894 52.963 8.479 1.00 42.28 161 PRO A C 1
ATOM 1337 O O . PRO A 1 161 ? 34.814 52.223 8.142 1.00 42.28 161 PRO A O 1
ATOM 1340 N N . THR A 1 162 ? 33.175 53.646 7.587 1.00 38.50 162 THR A N 1
ATOM 1341 C CA . THR A 1 162 ? 33.473 53.884 6.162 1.00 38.50 162 THR A CA 1
ATOM 1342 C C . THR A 1 162 ? 34.769 54.693 5.974 1.00 38.50 162 THR A C 1
ATOM 1344 O O . THR A 1 162 ? 35.107 55.508 6.835 1.00 38.50 162 THR A O 1
ATOM 1347 N N . PRO A 1 163 ? 35.420 54.594 4.800 1.00 36.00 163 PRO A N 1
ATOM 1348 C CA . PRO A 1 163 ? 35.536 55.815 3.999 1.00 36.00 163 PRO A CA 1
ATOM 1349 C C . PRO A 1 163 ? 35.301 55.588 2.494 1.00 36.00 163 PRO A C 1
ATOM 1351 O O . PRO A 1 163 ? 35.845 54.676 1.879 1.00 36.00 163 PRO A O 1
ATOM 1354 N N . ALA A 1 164 ? 34.516 56.486 1.902 1.00 36.12 164 ALA A N 1
ATOM 1355 C CA . ALA A 1 164 ? 34.732 56.989 0.543 1.00 36.12 164 ALA A CA 1
ATOM 1356 C C . ALA A 1 164 ? 35.526 58.317 0.686 1.00 36.12 164 ALA A C 1
ATOM 1358 O O . ALA A 1 164 ? 35.486 58.880 1.788 1.00 36.12 164 ALA A O 1
ATOM 1359 N N . PRO A 1 165 ? 36.226 58.856 -0.341 1.00 47.97 165 PRO A N 1
ATOM 1360 C CA . PRO A 1 165 ? 35.501 59.463 -1.465 1.00 47.97 165 PRO A CA 1
ATOM 1361 C C . PRO A 1 165 ? 36.202 59.506 -2.851 1.00 47.97 165 PRO A C 1
ATOM 1363 O O . PRO A 1 165 ? 37.420 59.491 -2.975 1.00 47.97 165 PRO A O 1
ATOM 1366 N N . ASN A 1 166 ? 35.339 59.723 -3.851 1.00 38.69 166 ASN A N 1
ATOM 1367 C CA . ASN A 1 166 ? 35.475 60.544 -5.067 1.00 38.69 166 ASN A CA 1
ATOM 1368 C C . ASN A 1 166 ? 36.362 60.143 -6.261 1.00 38.69 166 ASN A C 1
ATOM 1370 O O . ASN A 1 166 ? 37.568 59.962 -6.163 1.00 38.69 166 ASN A O 1
ATOM 1374 N N . GLY A 1 167 ? 35.726 60.228 -7.438 1.00 27.52 167 GLY A N 1
ATOM 1375 C CA . GLY A 1 167 ? 36.353 60.359 -8.753 1.00 27.52 167 GLY A CA 1
ATOM 1376 C C . GLY A 1 167 ? 35.325 60.264 -9.883 1.00 27.52 167 GLY A C 1
ATOM 1377 O O . GLY A 1 167 ? 35.176 59.206 -10.473 1.00 27.52 167 GLY A O 1
ATOM 1378 N N . TRP A 1 168 ? 34.576 61.344 -10.100 1.00 36.50 168 TRP A N 1
ATOM 1379 C CA . TRP A 1 168 ? 33.497 61.530 -11.080 1.00 36.50 168 TRP A CA 1
ATOM 1380 C C . TRP A 1 168 ? 33.975 61.540 -12.544 1.00 36.50 168 TRP A C 1
ATOM 1382 O O . TRP A 1 168 ? 35.103 61.957 -12.792 1.00 36.50 168 TRP A O 1
ATOM 1392 N N . ALA A 1 169 ? 33.084 61.163 -13.473 1.00 30.45 169 ALA A N 1
ATOM 1393 C CA . ALA A 1 169 ? 32.815 61.808 -14.780 1.00 30.45 169 ALA A CA 1
ATOM 1394 C C . ALA A 1 169 ? 31.761 60.948 -15.526 1.00 30.45 169 ALA A C 1
ATOM 1396 O O . ALA A 1 169 ? 32.002 59.763 -15.753 1.00 30.45 169 ALA A O 1
ATOM 1397 N N . ASP A 1 170 ? 30.499 61.386 -15.602 1.00 33.97 170 ASP A N 1
ATOM 1398 C CA . ASP A 1 170 ? 29.885 62.234 -16.658 1.00 33.97 170 ASP A CA 1
ATOM 1399 C C . ASP A 1 170 ? 29.554 61.407 -17.915 1.00 33.97 170 ASP A C 1
ATOM 1401 O O . ASP A 1 170 ? 30.430 60.797 -18.517 1.00 33.97 170 ASP A O 1
ATOM 1405 N N . GLU A 1 171 ? 28.277 61.070 -18.116 1.00 38.44 171 GLU A N 1
ATOM 1406 C CA . GLU A 1 171 ? 27.283 61.745 -18.983 1.00 38.44 171 GLU A CA 1
ATOM 1407 C C . GLU A 1 171 ? 27.324 61.253 -20.445 1.00 38.44 171 GLU A C 1
ATOM 1409 O O . GLU A 1 171 ? 28.365 60.888 -20.977 1.00 38.44 171 GLU A O 1
ATOM 1414 N N . ASP A 1 172 ? 26.132 61.212 -21.052 1.00 34.97 172 ASP A N 1
ATOM 1415 C CA . ASP A 1 172 ? 25.816 60.922 -22.459 1.00 34.97 172 ASP A CA 1
ATOM 1416 C C . ASP A 1 172 ? 26.022 59.467 -22.933 1.00 34.97 172 ASP A C 1
ATOM 1418 O O . ASP A 1 172 ? 27.115 58.986 -23.195 1.00 34.97 172 ASP A O 1
ATOM 1422 N N . THR A 1 173 ? 24.985 58.678 -23.222 1.00 32.19 173 THR A N 1
ATOM 1423 C CA . THR A 1 173 ? 24.105 58.919 -24.372 1.00 32.19 173 THR A CA 1
ATOM 1424 C C . THR A 1 173 ? 22.913 57.957 -24.311 1.00 32.19 173 THR A C 1
ATOM 1426 O O . THR A 1 173 ? 23.065 56.737 -24.372 1.00 32.19 173 THR A O 1
ATOM 1429 N N . PHE A 1 174 ? 21.705 58.510 -24.253 1.00 32.03 174 PHE A N 1
ATOM 1430 C CA . PHE A 1 174 ? 20.496 57.855 -24.753 1.00 32.03 174 PHE A CA 1
ATOM 1431 C C . PHE A 1 174 ? 20.487 57.981 -26.285 1.00 32.03 174 PHE A C 1
ATOM 1433 O O . PHE A 1 174 ? 20.616 59.100 -26.773 1.00 32.03 174 PHE A O 1
ATOM 1440 N N . THR A 1 175 ? 20.293 56.892 -27.042 1.00 28.25 175 THR A N 1
ATOM 1441 C CA . THR A 1 175 ? 19.308 56.767 -28.152 1.00 28.25 175 THR A CA 1
ATOM 1442 C C . THR A 1 175 ? 19.427 55.426 -28.922 1.00 28.25 175 THR A C 1
ATOM 1444 O O . THR A 1 175 ? 20.428 54.726 -28.782 1.00 28.25 175 THR A O 1
ATOM 1447 N N . PRO A 1 176 ? 18.370 55.013 -29.664 1.00 41.78 176 PRO A N 1
ATOM 1448 C CA . PRO A 1 176 ? 18.031 53.617 -29.962 1.00 41.78 176 PRO A CA 1
ATOM 1449 C C . PRO A 1 176 ? 18.007 53.254 -31.478 1.00 41.78 176 PRO A C 1
ATOM 1451 O O . PRO A 1 176 ? 18.180 54.116 -32.325 1.00 41.78 176 PRO A O 1
ATOM 1454 N N . VAL A 1 177 ? 17.715 51.974 -31.785 1.00 36.41 177 VAL A N 1
ATOM 1455 C CA . VAL A 1 177 ? 17.253 51.341 -33.061 1.00 36.41 177 VAL A CA 1
ATOM 1456 C C . VAL A 1 177 ? 17.991 51.639 -34.389 1.00 36.41 177 VAL A C 1
ATOM 1458 O O . VAL A 1 177 ? 17.890 52.733 -34.927 1.00 36.41 177 VAL A O 1
ATOM 1461 N N . SER A 1 178 ? 18.541 50.588 -35.027 1.00 31.55 178 SER A N 1
ATOM 1462 C CA . SER A 1 178 ? 18.448 50.238 -36.478 1.00 31.55 178 SER A CA 1
ATOM 1463 C C . SER A 1 178 ? 19.201 48.910 -36.711 1.00 31.55 178 SER A C 1
ATOM 1465 O O . SER A 1 178 ? 20.292 48.738 -36.186 1.00 31.55 178 SER A O 1
ATOM 1467 N N . ALA A 1 179 ? 18.593 47.829 -37.217 1.00 37.41 179 ALA A N 1
ATOM 1468 C CA . ALA A 1 179 ? 18.287 47.523 -38.625 1.00 37.41 179 ALA A CA 1
ATOM 1469 C C . ALA A 1 179 ? 19.532 47.497 -39.548 1.00 37.41 179 ALA A C 1
ATOM 1471 O O . ALA A 1 179 ? 20.249 48.486 -39.607 1.00 37.41 179 ALA A O 1
ATOM 1472 N N . GLN A 1 180 ? 19.682 46.397 -40.317 1.00 29.64 180 GLN A N 1
ATOM 1473 C CA . GLN A 1 180 ? 20.720 46.061 -41.331 1.00 29.64 180 GLN A CA 1
ATOM 1474 C C . GLN A 1 180 ? 22.018 45.437 -40.755 1.00 29.64 180 GLN A C 1
ATOM 1476 O O . GLN A 1 180 ? 22.597 45.970 -39.826 1.00 29.64 180 GLN A O 1
ATOM 1481 N N . SER A 1 181 ? 22.554 44.293 -41.205 1.00 29.92 181 SER A N 1
ATOM 1482 C CA . SER A 1 181 ? 22.526 43.649 -42.527 1.00 29.92 181 SER A CA 1
ATOM 1483 C C . SER A 1 181 ? 22.724 42.123 -42.441 1.00 29.92 181 SER A C 1
ATOM 1485 O O . SER A 1 181 ? 23.470 41.628 -41.601 1.00 29.92 181 SER A O 1
ATOM 1487 N N . PHE A 1 182 ? 22.102 41.392 -43.370 1.00 38.88 182 PHE A N 1
ATOM 1488 C CA . PHE A 1 182 ? 22.435 40.007 -43.729 1.00 38.88 182 PHE A CA 1
ATOM 1489 C C . PHE A 1 182 ? 23.866 39.893 -44.288 1.00 38.88 182 PHE A C 1
ATOM 1491 O O . PHE A 1 182 ? 24.308 40.798 -44.996 1.00 38.88 182 PHE A O 1
ATOM 1498 N N . PRO A 1 183 ? 24.486 38.706 -44.185 1.00 34.22 183 PRO A N 1
ATOM 1499 C CA . PRO A 1 183 ? 25.180 38.127 -45.327 1.00 34.22 183 PRO A CA 1
ATOM 1500 C C . PRO A 1 183 ? 24.491 36.831 -45.771 1.00 34.22 183 PRO A C 1
ATOM 1502 O O . PRO A 1 183 ? 24.300 35.888 -45.005 1.00 34.22 183 PRO A O 1
ATOM 1505 N N . SER A 1 184 ? 24.090 36.811 -47.042 1.00 37.91 184 SER A N 1
ATOM 1506 C CA . SER A 1 184 ? 23.605 35.625 -47.745 1.00 37.91 184 SER A CA 1
ATOM 1507 C C . SER A 1 184 ? 24.761 34.773 -48.266 1.00 37.91 184 SER A C 1
ATOM 1509 O O . SER A 1 184 ? 25.733 35.300 -48.794 1.00 37.91 184 SER A O 1
ATOM 1511 N N . LYS A 1 185 ? 24.506 33.459 -48.250 1.00 39.06 185 LYS A N 1
ATOM 1512 C CA . LYS A 1 185 ? 25.121 32.365 -49.021 1.00 39.06 185 LYS A CA 1
ATOM 1513 C C . LYS A 1 185 ? 26.549 31.930 -48.667 1.00 39.06 185 LYS A C 1
ATOM 1515 O O . LYS A 1 185 ? 27.529 32.475 -49.151 1.00 39.06 185 LYS A O 1
ATOM 1520 N N . GLY A 1 186 ? 26.588 30.740 -48.064 1.00 37.81 186 GLY A N 1
ATOM 1521 C CA . GLY A 1 186 ? 27.293 29.619 -48.683 1.00 37.81 186 GLY A CA 1
ATOM 1522 C C . GLY A 1 186 ? 28.508 29.109 -47.927 1.00 37.81 186 GLY A C 1
ATOM 1523 O O . GLY A 1 186 ? 29.621 29.353 -48.364 1.00 37.81 186 GLY A O 1
ATOM 1524 N N . GLN A 1 187 ? 28.298 28.304 -46.883 1.00 31.75 187 GLN A N 1
ATOM 1525 C CA . GLN A 1 187 ? 29.206 27.192 -46.606 1.00 31.75 187 GLN A CA 1
ATOM 1526 C C . GLN A 1 187 ? 28.552 26.141 -45.707 1.00 31.75 187 GLN A C 1
ATOM 1528 O O . GLN A 1 187 ? 28.071 26.411 -44.612 1.00 31.75 187 GLN A O 1
ATOM 1533 N N . SER A 1 188 ? 28.515 24.936 -46.252 1.00 44.88 188 SER A N 1
ATOM 1534 C CA . SER A 1 188 ? 28.186 23.663 -45.635 1.00 44.88 188 SER A CA 1
ATOM 1535 C C . SER A 1 188 ? 29.063 23.359 -44.419 1.00 44.88 188 SER A C 1
ATOM 1537 O O . SER A 1 188 ? 30.279 23.273 -44.566 1.00 44.88 188 SER A O 1
ATOM 1539 N N . HIS A 1 189 ? 28.440 23.069 -43.277 1.00 32.56 189 HIS A N 1
ATOM 1540 C CA . HIS A 1 189 ? 28.935 22.072 -42.327 1.00 32.56 189 HIS A CA 1
ATOM 1541 C C . HIS A 1 189 ? 27.746 21.402 -41.614 1.00 32.56 189 HIS A C 1
ATOM 1543 O O . HIS A 1 189 ? 26.760 22.085 -41.324 1.00 32.56 189 HIS A O 1
ATOM 1549 N N . PRO A 1 190 ? 27.794 20.076 -41.396 1.00 43.03 190 PRO A N 1
ATOM 1550 C CA . PRO A 1 190 ? 26.708 19.318 -40.791 1.00 43.03 190 PRO A CA 1
ATOM 1551 C C . PRO A 1 190 ? 26.693 19.510 -39.268 1.00 43.03 190 PRO A C 1
ATOM 1553 O O . PRO A 1 190 ? 27.725 19.765 -38.658 1.00 43.03 190 PRO A O 1
ATOM 1556 N N . GLU A 1 191 ? 25.494 19.398 -38.699 1.00 38.12 191 GLU A N 1
ATOM 1557 C CA . GLU A 1 191 ? 25.196 18.912 -37.345 1.00 38.12 191 GLU A CA 1
ATOM 1558 C C . GLU A 1 191 ? 26.235 19.201 -36.252 1.00 38.12 191 GLU A C 1
ATOM 1560 O O . GLU A 1 191 ? 27.150 18.423 -36.003 1.00 38.12 191 GLU A O 1
ATOM 1565 N N . ASN A 1 192 ? 26.012 20.280 -35.503 1.00 33.53 192 ASN A N 1
ATOM 1566 C CA . ASN A 1 192 ? 26.574 20.411 -34.163 1.00 33.53 192 ASN A CA 1
ATOM 1567 C C . ASN A 1 192 ? 25.440 20.654 -33.163 1.00 33.53 192 ASN A C 1
ATOM 1569 O O . ASN A 1 192 ? 25.317 21.709 -32.546 1.00 33.53 192 ASN A O 1
ATOM 1573 N N . THR A 1 193 ? 24.574 19.649 -33.027 1.00 37.81 193 THR A N 1
ATOM 1574 C CA . THR A 1 193 ? 23.578 19.539 -31.953 1.00 37.81 193 THR A CA 1
ATOM 1575 C C . THR A 1 193 ? 24.269 19.006 -30.693 1.00 37.81 193 THR A C 1
ATOM 1577 O O . THR A 1 193 ? 23.885 17.987 -30.128 1.00 37.81 193 THR A O 1
ATOM 1580 N N . MET A 1 194 ? 25.342 19.672 -30.259 1.00 35.22 194 MET A N 1
ATOM 1581 C CA . MET A 1 194 ? 25.931 19.432 -28.946 1.00 35.22 194 MET A CA 1
ATOM 1582 C C . MET A 1 194 ? 25.040 20.090 -27.891 1.00 35.22 194 MET A C 1
ATOM 1584 O O . MET A 1 194 ? 24.999 21.308 -27.768 1.00 35.22 194 MET A O 1
ATOM 1588 N N . SER A 1 195 ? 24.297 19.261 -27.161 1.00 42.16 195 SER A N 1
ATOM 1589 C CA . SER A 1 195 ? 23.992 19.404 -25.734 1.00 42.16 195 SER A CA 1
ATOM 1590 C C . SER A 1 195 ? 24.019 20.829 -25.157 1.00 42.16 195 SER A C 1
ATOM 1592 O O . SER A 1 195 ? 24.940 21.190 -24.429 1.00 42.16 195 SER A O 1
ATOM 1594 N N . ASN A 1 196 ? 22.945 21.602 -25.351 1.00 48.69 196 ASN A N 1
ATOM 1595 C CA . ASN A 1 196 ? 22.619 22.743 -24.480 1.00 48.69 196 ASN A CA 1
ATOM 1596 C C . ASN A 1 196 ? 22.074 22.239 -23.126 1.00 48.69 196 ASN A C 1
ATOM 1598 O O . ASN A 1 196 ? 20.971 22.587 -22.703 1.00 48.69 196 ASN A O 1
ATOM 1602 N N . ALA A 1 197 ? 22.826 21.368 -22.454 1.00 58.22 197 ALA A N 1
ATOM 1603 C CA . ALA A 1 197 ? 22.572 21.037 -21.063 1.00 58.22 197 ALA A CA 1
ATOM 1604 C C . ALA A 1 197 ? 23.060 22.228 -20.229 1.00 58.22 197 ALA A C 1
ATOM 1606 O O . ALA A 1 197 ? 24.265 22.442 -20.093 1.00 58.22 197 ALA A O 1
ATOM 1607 N N . LEU A 1 198 ? 22.131 23.047 -19.728 1.00 64.25 198 LEU A N 1
ATOM 1608 C CA . LEU A 1 198 ? 22.467 24.075 -18.744 1.00 64.25 198 LEU A CA 1
ATOM 1609 C C . LEU A 1 198 ? 23.146 23.401 -17.550 1.00 64.25 198 LEU A C 1
ATOM 1611 O O . LEU A 1 198 ? 22.694 22.357 -17.079 1.00 64.25 198 LEU A O 1
ATOM 1615 N N . THR A 1 199 ? 24.227 23.993 -17.049 1.00 77.75 199 THR A N 1
ATOM 1616 C CA . THR A 1 199 ? 24.859 23.480 -15.832 1.00 77.75 199 THR A CA 1
ATOM 1617 C C . THR A 1 199 ? 23.959 23.741 -14.623 1.00 77.75 199 THR A C 1
ATOM 1619 O O . THR A 1 199 ? 23.172 24.689 -14.604 1.00 77.75 199 THR A O 1
ATOM 1622 N N . GLU A 1 200 ? 24.088 22.924 -13.579 1.00 73.75 200 GLU A N 1
ATOM 1623 C CA . GLU A 1 200 ? 23.282 23.036 -12.353 1.00 73.75 200 GLU A CA 1
ATOM 1624 C C . GLU A 1 200 ? 23.371 24.438 -11.719 1.00 73.75 200 GLU A C 1
ATOM 1626 O O . GLU A 1 200 ? 22.368 25.008 -11.291 1.00 73.75 200 GLU A O 1
ATOM 1631 N N . GLU A 1 201 ? 24.547 25.071 -11.770 1.00 76.25 201 GLU A N 1
ATOM 1632 C CA . GLU A 1 201 ? 24.730 26.456 -11.323 1.00 76.25 201 GLU A CA 1
ATOM 1633 C C . GLU A 1 201 ? 23.928 27.473 -12.150 1.00 76.25 201 GLU A C 1
ATOM 1635 O O . GLU A 1 201 ? 23.482 28.494 -11.623 1.00 76.25 201 GLU A O 1
ATOM 1640 N N . GLN A 1 202 ? 23.750 27.237 -13.453 1.00 79.12 202 GLN A N 1
ATOM 1641 C CA . GLN A 1 202 ? 22.966 28.108 -14.331 1.00 79.12 202 GLN A CA 1
ATOM 1642 C C . GLN A 1 202 ? 21.466 27.927 -14.092 1.00 79.12 202 GLN A C 1
ATOM 1644 O O . GLN A 1 202 ? 20.740 28.921 -14.041 1.00 79.12 202 GLN A O 1
ATOM 1649 N N . ILE A 1 203 ? 21.023 26.685 -13.872 1.00 81.50 203 ILE A N 1
ATOM 1650 C CA . ILE A 1 203 ? 19.645 26.351 -13.487 1.00 81.50 203 ILE A CA 1
ATOM 1651 C C . ILE A 1 203 ? 19.293 27.045 -12.167 1.00 81.50 203 ILE A C 1
ATOM 1653 O O . ILE A 1 203 ? 18.309 27.783 -12.101 1.00 81.50 203 ILE A O 1
ATOM 1657 N N . GLN A 1 204 ? 20.149 26.918 -11.149 1.00 78.44 204 GLN A N 1
ATOM 1658 C CA . GLN A 1 204 ? 19.958 27.575 -9.854 1.00 78.44 204 GLN A CA 1
ATOM 1659 C C . GLN A 1 204 ? 19.970 29.105 -9.963 1.00 78.44 204 GLN A C 1
ATOM 1661 O O . GLN A 1 204 ? 19.156 29.773 -9.327 1.00 78.44 204 GLN A O 1
ATOM 1666 N N . LYS A 1 205 ? 20.848 29.694 -10.787 1.00 82.88 205 LYS A N 1
ATOM 1667 C CA . LYS A 1 205 ? 20.871 31.152 -11.015 1.00 82.88 205 LYS A CA 1
ATOM 1668 C C . LYS A 1 205 ? 19.596 31.651 -11.696 1.00 82.88 205 LYS A C 1
ATOM 1670 O O . LYS A 1 205 ? 19.096 32.713 -11.324 1.00 82.88 205 LYS A O 1
ATOM 1675 N N . LEU A 1 206 ? 19.066 30.912 -12.671 1.00 82.31 206 LEU A N 1
ATOM 1676 C CA . LEU A 1 206 ? 17.815 31.255 -13.355 1.00 82.31 206 LEU A CA 1
ATOM 1677 C C . LEU A 1 206 ? 16.608 31.121 -12.422 1.00 82.31 206 LEU A C 1
ATOM 1679 O O . LEU A 1 206 ? 15.797 32.045 -12.356 1.00 82.31 206 LEU A O 1
ATOM 1683 N N . ALA A 1 207 ? 16.538 30.027 -11.663 1.00 84.56 207 ALA A N 1
ATOM 1684 C CA . ALA A 1 207 ? 15.512 29.788 -10.654 1.00 84.56 207 ALA A CA 1
ATOM 1685 C C . ALA A 1 207 ? 15.517 30.879 -9.572 1.00 84.56 207 ALA A C 1
ATOM 1687 O O . ALA A 1 207 ? 14.490 31.507 -9.316 1.00 84.56 207 ALA A O 1
ATOM 1688 N N . LYS A 1 208 ? 16.690 31.191 -9.011 1.00 85.94 208 LYS A N 1
ATOM 1689 C CA . LYS A 1 208 ? 16.849 32.237 -7.995 1.00 85.94 208 LYS A CA 1
ATOM 1690 C C . LYS A 1 208 ? 16.452 33.616 -8.521 1.00 85.94 208 LYS A C 1
ATOM 1692 O O . LYS A 1 208 ? 15.697 34.328 -7.872 1.00 85.94 208 LYS A O 1
ATOM 1697 N N . LYS A 1 209 ? 16.896 33.979 -9.729 1.00 85.75 209 LYS A N 1
ATOM 1698 C CA . LYS A 1 209 ? 16.559 35.269 -10.351 1.00 85.75 209 LYS A CA 1
ATOM 1699 C C . LYS A 1 209 ? 15.055 35.423 -10.601 1.00 85.75 209 LYS A C 1
ATOM 1701 O O . LYS A 1 209 ? 14.547 36.540 -10.527 1.00 85.75 209 LYS A O 1
ATOM 1706 N N . ALA A 1 210 ? 14.355 34.333 -10.912 1.00 84.75 210 ALA A N 1
ATOM 1707 C CA . ALA A 1 210 ? 12.903 34.331 -11.059 1.00 84.75 210 ALA A CA 1
ATOM 1708 C C . ALA A 1 210 ? 12.200 34.522 -9.709 1.00 84.75 210 ALA A C 1
ATOM 1710 O O . ALA A 1 210 ? 11.351 35.400 -9.590 1.00 84.75 210 ALA A O 1
ATOM 1711 N N . VAL A 1 211 ? 12.607 33.775 -8.679 1.00 85.19 211 VAL A N 1
ATOM 1712 C CA . VAL A 1 211 ? 12.060 33.887 -7.316 1.00 85.19 211 VAL A CA 1
ATOM 1713 C C . VAL A 1 211 ? 12.263 35.301 -6.757 1.00 85.19 211 VAL A C 1
ATOM 1715 O O . VAL A 1 211 ? 11.284 35.964 -6.418 1.00 85.19 211 VAL A O 1
ATOM 1718 N N . ASP A 1 212 ? 13.492 35.825 -6.797 1.00 83.88 212 ASP A N 1
ATOM 1719 C CA . ASP A 1 212 ? 13.832 37.164 -6.289 1.00 83.88 212 ASP A CA 1
ATOM 1720 C C . ASP A 1 212 ? 13.027 38.279 -6.995 1.00 83.88 212 ASP A C 1
ATOM 1722 O O . ASP A 1 212 ? 12.635 39.282 -6.390 1.00 83.88 212 ASP A O 1
ATOM 1726 N N . ARG A 1 213 ? 12.748 38.112 -8.296 1.00 82.94 213 ARG A N 1
ATOM 1727 C CA . ARG A 1 213 ? 12.032 39.107 -9.108 1.00 82.94 213 ARG A CA 1
ATOM 1728 C C . ARG A 1 213 ? 10.512 38.996 -9.006 1.00 82.94 213 ARG A C 1
ATOM 1730 O O . ARG A 1 213 ? 9.833 40.007 -9.157 1.00 82.94 213 ARG A O 1
ATOM 1737 N N . PHE A 1 214 ? 9.967 37.797 -8.822 1.00 85.00 214 PHE A N 1
ATOM 1738 C CA . PHE A 1 214 ? 8.520 37.575 -8.847 1.00 85.00 214 PHE A CA 1
ATOM 1739 C C . PHE A 1 214 ? 7.891 37.614 -7.457 1.00 85.00 214 PHE A C 1
ATOM 1741 O O . PHE A 1 214 ? 6.735 38.020 -7.343 1.00 85.00 214 PHE A O 1
ATOM 1748 N N . ASP A 1 215 ? 8.631 37.273 -6.403 1.00 80.88 215 ASP A N 1
ATOM 1749 C CA . ASP A 1 215 ? 8.118 37.321 -5.027 1.00 80.88 215 ASP A CA 1
ATOM 1750 C C . ASP A 1 215 ? 8.039 38.743 -4.457 1.00 80.88 215 ASP A C 1
ATOM 1752 O O . ASP A 1 215 ? 7.322 38.988 -3.490 1.00 80.88 215 ASP A O 1
ATOM 1756 N N . THR A 1 216 ? 8.681 39.708 -5.117 1.00 82.06 216 THR A N 1
ATOM 1757 C CA . THR A 1 216 ? 8.553 41.142 -4.820 1.00 82.06 216 THR A CA 1
ATOM 1758 C C . THR A 1 216 ? 7.347 41.802 -5.508 1.00 82.06 216 THR A C 1
ATOM 1760 O O . THR A 1 216 ? 7.060 42.973 -5.253 1.00 82.06 216 THR A O 1
ATOM 1763 N N . LEU A 1 217 ? 6.610 41.077 -6.363 1.00 84.12 217 LEU A N 1
ATOM 1764 C CA . LEU A 1 217 ? 5.443 41.600 -7.081 1.00 84.12 217 LEU A CA 1
ATOM 1765 C C . LEU A 1 217 ? 4.126 41.375 -6.309 1.00 84.12 217 LEU A C 1
ATOM 1767 O O . LEU A 1 217 ? 3.979 40.383 -5.595 1.00 84.12 217 LEU A O 1
ATOM 1771 N N . PRO A 1 218 ? 3.106 42.236 -6.509 1.00 85.38 218 PRO A N 1
ATOM 1772 C CA . PRO A 1 218 ? 1.753 42.001 -6.000 1.00 85.38 218 PRO A CA 1
ATOM 1773 C C . PRO A 1 218 ? 1.178 40.658 -6.475 1.00 85.38 218 PRO A C 1
ATOM 1775 O O . PRO A 1 218 ? 1.424 40.244 -7.611 1.00 85.38 218 PRO A O 1
ATOM 1778 N N . LYS A 1 219 ? 0.366 39.999 -5.635 1.00 79.06 219 LYS A N 1
ATOM 1779 C CA . LYS A 1 219 ? -0.127 38.622 -5.851 1.00 79.06 219 LYS A CA 1
ATOM 1780 C C . LYS A 1 219 ? -0.811 38.407 -7.206 1.00 79.06 219 LYS A C 1
ATOM 1782 O O . LYS A 1 219 ? -0.640 37.339 -7.798 1.00 79.06 219 LYS A O 1
ATOM 1787 N N . GLU A 1 220 ? -1.560 39.388 -7.719 1.00 80.38 220 GLU A N 1
ATOM 1788 C CA . GLU A 1 220 ? -2.180 39.278 -9.047 1.00 80.38 220 GLU A CA 1
ATOM 1789 C C . GLU A 1 220 ? -1.141 39.293 -10.179 1.00 80.38 220 GLU A C 1
ATOM 1791 O O . GLU A 1 220 ? -1.267 38.538 -11.142 1.00 80.38 220 GLU A O 1
ATOM 1796 N N . ARG A 1 221 ? -0.079 40.099 -10.049 1.00 81.19 221 ARG A N 1
ATOM 1797 C CA . ARG A 1 221 ? 0.991 40.225 -11.055 1.00 81.19 221 ARG A CA 1
ATOM 1798 C C . ARG A 1 221 ? 2.025 39.108 -10.966 1.00 81.19 221 ARG A C 1
ATOM 1800 O O . ARG A 1 221 ? 2.574 38.716 -11.989 1.00 81.19 221 ARG A O 1
ATOM 1807 N N . GLN A 1 222 ? 2.237 38.549 -9.778 1.00 83.00 222 GLN A N 1
ATOM 1808 C CA . GLN A 1 222 ? 3.114 37.401 -9.554 1.00 83.00 222 GLN A CA 1
ATOM 1809 C C . GLN A 1 222 ? 2.645 36.193 -10.379 1.00 83.00 222 GLN A C 1
ATOM 1811 O O . GLN A 1 222 ? 3.428 35.613 -11.124 1.00 83.00 222 GLN A O 1
ATOM 1816 N N . LYS A 1 223 ? 1.351 35.842 -10.322 1.00 81.88 223 LYS A N 1
ATOM 1817 C CA . LYS A 1 223 ? 0.800 34.703 -11.085 1.00 81.88 223 LYS A CA 1
ATOM 1818 C C . LYS A 1 223 ? 0.916 34.866 -12.601 1.00 81.88 223 LYS A C 1
ATOM 1820 O O . LYS A 1 223 ? 1.002 33.860 -13.302 1.00 81.88 223 LYS A O 1
ATOM 1825 N N . GLN A 1 224 ? 0.857 36.099 -13.099 1.00 83.75 224 GLN A N 1
ATOM 1826 C CA . GLN A 1 224 ? 1.025 36.372 -14.524 1.00 83.75 224 GLN A CA 1
ATOM 1827 C C . GLN A 1 224 ? 2.500 36.282 -14.923 1.00 83.75 224 GLN A C 1
ATOM 1829 O O . GLN A 1 224 ? 2.829 35.544 -15.841 1.00 83.75 224 GLN A O 1
ATOM 1834 N N . ALA A 1 225 ? 3.395 36.904 -14.152 1.00 83.19 225 ALA A N 1
ATOM 1835 C CA . ALA A 1 225 ? 4.834 36.861 -14.402 1.00 83.19 225 ALA A CA 1
ATOM 1836 C C . ALA A 1 225 ? 5.409 35.432 -14.384 1.00 83.19 225 ALA A C 1
ATOM 1838 O O . ALA A 1 225 ? 6.260 35.110 -15.208 1.00 83.19 225 ALA A O 1
ATOM 1839 N N . TRP A 1 226 ? 4.916 34.559 -13.495 1.00 84.88 226 TRP A N 1
ATOM 1840 C CA . TRP A 1 226 ? 5.299 33.141 -13.479 1.00 84.88 226 TRP A CA 1
ATOM 1841 C C . TRP A 1 226 ? 4.858 32.394 -14.742 1.00 84.88 226 TRP A C 1
ATOM 1843 O O . TRP A 1 226 ? 5.621 31.577 -15.248 1.00 84.88 226 TRP A O 1
ATOM 1853 N N . ARG A 1 227 ? 3.659 32.685 -15.264 1.00 84.75 227 ARG A N 1
ATOM 1854 C CA . ARG A 1 227 ? 3.149 32.057 -16.492 1.00 84.75 227 ARG A CA 1
ATOM 1855 C C . ARG A 1 227 ? 3.908 32.525 -17.728 1.00 84.75 227 ARG A C 1
ATOM 1857 O O . ARG A 1 227 ? 4.366 31.685 -18.493 1.00 84.75 227 ARG A O 1
ATOM 1864 N N . ASP A 1 228 ? 4.112 33.832 -17.867 1.00 87.44 228 ASP A N 1
ATOM 1865 C CA . ASP A 1 228 ? 4.841 34.407 -19.004 1.00 87.44 228 ASP A CA 1
ATOM 1866 C C . ASP A 1 228 ? 6.307 33.926 -19.020 1.00 87.44 228 ASP A C 1
ATOM 1868 O O . ASP A 1 228 ? 6.895 33.673 -20.072 1.00 87.44 228 ASP A O 1
ATOM 1872 N N . TRP A 1 229 ? 6.909 33.756 -17.838 1.00 89.19 229 TRP A N 1
ATOM 1873 C CA . TRP A 1 229 ? 8.256 33.203 -17.707 1.00 89.19 229 TRP A CA 1
ATOM 1874 C C . TRP A 1 229 ? 8.319 31.713 -18.052 1.00 89.19 229 TRP A C 1
ATOM 1876 O O . TRP A 1 229 ? 9.244 31.292 -18.742 1.00 89.19 229 TRP A O 1
ATOM 1886 N N . GLU A 1 230 ? 7.339 30.919 -17.616 1.00 88.44 230 GLU A N 1
ATOM 1887 C CA . GLU A 1 230 ? 7.234 29.500 -17.966 1.00 88.44 230 GLU A CA 1
ATOM 1888 C C . GLU A 1 230 ? 7.070 29.299 -19.482 1.00 88.44 230 GLU A C 1
ATOM 1890 O O . GLU A 1 230 ? 7.714 28.427 -20.066 1.00 88.44 230 GLU A O 1
ATOM 1895 N N . GLU A 1 231 ? 6.248 30.123 -20.130 1.00 85.38 231 GLU A N 1
ATOM 1896 C CA . GLU A 1 231 ? 6.057 30.108 -21.582 1.00 85.38 231 GLU A CA 1
ATOM 1897 C C . GLU A 1 231 ? 7.356 30.482 -22.314 1.00 85.38 231 GLU A C 1
ATOM 1899 O O . GLU A 1 231 ? 7.824 29.726 -23.167 1.00 85.38 231 GLU A O 1
ATOM 1904 N N . GLY A 1 232 ? 8.038 31.545 -21.874 1.00 84.06 232 GLY A N 1
ATOM 1905 C CA . GLY A 1 232 ? 9.342 31.934 -22.418 1.00 84.06 232 GLY A CA 1
ATOM 1906 C C . GLY A 1 232 ? 10.468 30.915 -22.179 1.00 84.06 232 GLY A C 1
ATOM 1907 O O . GLY A 1 232 ? 11.433 30.876 -22.944 1.00 84.06 232 GLY A O 1
ATOM 1908 N N . LEU A 1 233 ? 10.373 30.072 -21.143 1.00 85.38 233 LEU A N 1
ATOM 1909 C CA . LEU A 1 233 ? 11.298 28.953 -20.928 1.00 85.38 233 LEU A CA 1
ATOM 1910 C C . LEU A 1 233 ? 11.028 27.798 -21.898 1.00 85.38 233 LEU A C 1
ATOM 1912 O O . LEU A 1 233 ? 11.979 27.242 -22.445 1.00 85.38 233 LEU A O 1
ATOM 1916 N N . LYS A 1 234 ? 9.754 27.464 -22.138 1.00 86.12 234 LYS A N 1
ATOM 1917 C CA . LYS A 1 234 ? 9.345 26.397 -23.069 1.00 86.12 234 LYS A CA 1
ATOM 1918 C C . LYS A 1 234 ? 9.738 26.689 -24.514 1.00 86.12 234 LYS A C 1
ATOM 1920 O O . LYS A 1 234 ? 10.044 25.758 -25.250 1.00 86.12 234 LYS A O 1
ATOM 1925 N N . GLU A 1 235 ? 9.774 27.959 -24.906 1.00 81.62 235 GLU A N 1
ATOM 1926 C CA . GLU A 1 235 ? 10.239 28.372 -26.236 1.00 81.62 235 GLU A CA 1
ATOM 1927 C C . GLU A 1 235 ? 11.762 28.274 -26.407 1.00 81.62 235 GLU A C 1
ATOM 1929 O O . GLU A 1 235 ? 12.255 28.133 -27.525 1.00 81.62 235 GLU A O 1
ATOM 1934 N N . ARG A 1 236 ? 12.526 28.375 -25.311 1.00 78.38 236 ARG A N 1
ATOM 1935 C CA . ARG A 1 236 ? 13.992 28.521 -25.348 1.00 78.38 236 ARG A CA 1
ATOM 1936 C C . ARG A 1 236 ? 14.758 27.261 -24.975 1.00 78.38 236 ARG A C 1
ATOM 1938 O O . ARG A 1 236 ? 15.917 27.133 -25.368 1.00 78.38 236 ARG A O 1
ATOM 1945 N N . PHE A 1 237 ? 14.149 26.359 -24.211 1.00 82.38 237 PHE A N 1
ATOM 1946 C CA . PHE A 1 237 ? 14.826 25.189 -23.662 1.00 82.38 237 PHE A CA 1
ATOM 1947 C C . PHE A 1 237 ? 14.058 23.890 -23.939 1.00 82.38 237 PHE A C 1
ATOM 1949 O O . PHE A 1 237 ? 12.827 23.890 -23.984 1.00 82.38 237 PHE A O 1
ATOM 1956 N N . PRO A 1 238 ? 14.767 22.752 -24.078 1.00 82.75 238 PRO A N 1
ATOM 1957 C CA . PRO A 1 238 ? 14.137 21.440 -24.141 1.00 82.75 238 PRO A CA 1
ATOM 1958 C C . PRO A 1 238 ? 13.293 21.161 -22.894 1.00 82.75 238 PRO A C 1
ATOM 1960 O O . PRO A 1 238 ? 13.662 21.547 -21.785 1.00 82.75 238 PRO A O 1
ATOM 1963 N N . LYS A 1 239 ? 12.198 20.412 -23.064 1.00 79.81 239 LYS A N 1
ATOM 1964 C CA . LYS A 1 239 ? 11.210 20.126 -22.009 1.00 79.81 239 LYS A CA 1
ATOM 1965 C C . LYS A 1 239 ? 11.826 19.652 -20.681 1.00 79.81 239 LYS A C 1
ATOM 1967 O O . LYS A 1 239 ? 11.413 20.122 -19.629 1.00 79.81 239 LYS A O 1
ATOM 1972 N N . LEU A 1 240 ? 12.835 18.781 -20.736 1.00 76.94 240 LEU A N 1
ATOM 1973 C CA . LEU A 1 240 ? 13.521 18.249 -19.550 1.00 76.94 240 LEU A CA 1
ATOM 1974 C C . LEU A 1 240 ? 14.229 19.346 -18.737 1.00 76.94 240 LEU A C 1
ATOM 1976 O O . LEU A 1 240 ? 14.110 19.391 -17.519 1.00 76.94 240 LEU A O 1
ATOM 1980 N N . VAL A 1 241 ? 14.893 20.282 -19.415 1.00 79.56 241 VAL A N 1
ATOM 1981 C CA . VAL A 1 241 ? 15.600 21.403 -18.776 1.00 79.56 241 VAL A CA 1
ATOM 1982 C C . VAL A 1 241 ? 14.605 22.395 -18.164 1.00 79.56 241 VAL A C 1
ATOM 1984 O O . VAL A 1 241 ? 14.845 22.951 -17.095 1.00 79.56 241 VAL A O 1
ATOM 1987 N N . VAL A 1 242 ? 13.452 22.594 -18.811 1.00 84.19 242 VAL A N 1
ATOM 1988 C CA . VAL A 1 242 ? 12.367 23.428 -18.271 1.00 84.19 242 VAL A CA 1
ATOM 1989 C C . VAL A 1 242 ? 11.805 22.825 -16.982 1.00 84.19 242 VAL A C 1
ATOM 1991 O O . VAL A 1 242 ? 11.618 23.548 -16.005 1.00 84.19 242 VAL A O 1
ATOM 1994 N N . GLU A 1 243 ? 11.570 21.512 -16.952 1.00 83.56 243 GLU A N 1
ATOM 1995 C CA . GLU A 1 243 ? 11.078 20.812 -15.759 1.00 83.56 243 GLU A CA 1
ATOM 1996 C C . GLU A 1 243 ? 12.069 20.906 -14.586 1.00 83.56 243 GLU A C 1
ATOM 1998 O O . GLU A 1 243 ? 11.650 21.157 -13.453 1.00 83.56 243 GLU A O 1
ATOM 2003 N N . GLU A 1 244 ? 13.376 20.805 -14.845 1.00 83.69 244 GLU A N 1
ATOM 2004 C CA . GLU A 1 244 ? 14.422 20.986 -13.828 1.00 83.69 244 GLU A CA 1
ATOM 2005 C C . GLU A 1 244 ? 14.455 22.421 -13.270 1.00 83.69 244 GLU A C 1
ATOM 2007 O O . GLU A 1 244 ? 14.448 22.608 -12.051 1.00 83.69 244 GLU A O 1
ATOM 2012 N N . ILE A 1 245 ? 14.402 23.443 -14.136 1.00 84.69 245 ILE A N 1
ATOM 2013 C CA . ILE A 1 245 ? 14.378 24.859 -13.721 1.00 84.69 245 ILE A CA 1
ATOM 2014 C C . ILE A 1 245 ? 13.137 25.175 -12.879 1.00 84.69 245 ILE A C 1
ATOM 2016 O O . ILE A 1 245 ? 13.242 25.853 -11.854 1.00 84.69 245 ILE A O 1
ATOM 2020 N N . LEU A 1 246 ? 11.961 24.692 -13.289 1.00 84.75 246 LEU A N 1
ATOM 2021 C CA . LEU A 1 246 ? 10.715 24.912 -12.550 1.00 84.75 246 LEU A CA 1
ATOM 2022 C C . LEU A 1 246 ? 10.734 24.201 -11.194 1.00 84.75 246 LEU A C 1
ATOM 2024 O O . LEU A 1 246 ? 10.304 24.776 -10.193 1.00 84.75 246 LEU A O 1
ATOM 2028 N N . THR A 1 247 ? 11.262 22.976 -11.147 1.00 86.56 247 THR A N 1
ATOM 2029 C CA . THR A 1 247 ? 11.388 22.205 -9.903 1.00 86.56 247 THR A CA 1
ATOM 2030 C C . THR A 1 247 ? 12.288 22.926 -8.903 1.00 86.56 247 THR A C 1
ATOM 2032 O O . THR A 1 247 ? 11.900 23.099 -7.745 1.00 86.56 247 THR A O 1
ATOM 2035 N N . GLU A 1 248 ? 13.441 23.422 -9.356 1.00 84.19 248 GLU A N 1
ATOM 2036 C CA . GLU A 1 248 ? 14.374 24.169 -8.510 1.00 84.19 248 GLU A CA 1
ATOM 2037 C C . GLU A 1 248 ? 13.773 25.507 -8.048 1.00 84.19 248 GLU A C 1
ATOM 2039 O O . GLU A 1 248 ? 13.852 25.857 -6.871 1.00 84.19 248 GLU A O 1
ATOM 2044 N N . ALA A 1 249 ? 13.075 26.231 -8.928 1.00 83.62 249 ALA A N 1
ATOM 2045 C CA . ALA A 1 249 ? 12.428 27.497 -8.581 1.00 83.62 249 ALA A CA 1
ATOM 2046 C C . ALA A 1 249 ? 11.311 27.325 -7.532 1.00 83.62 249 ALA A C 1
ATOM 2048 O O . ALA A 1 249 ? 11.199 28.118 -6.594 1.00 83.62 249 ALA A O 1
ATOM 2049 N N . VAL A 1 250 ? 10.521 26.250 -7.628 1.00 85.00 250 VAL A N 1
ATOM 2050 C CA . VAL A 1 250 ? 9.509 25.896 -6.617 1.00 85.00 250 VAL A CA 1
ATOM 2051 C C . VAL A 1 250 ? 10.162 25.465 -5.302 1.00 85.00 250 VAL A C 1
ATOM 2053 O O . VAL A 1 250 ? 9.661 25.814 -4.229 1.00 85.00 250 VAL A O 1
ATOM 2056 N N . ALA A 1 251 ? 11.270 24.723 -5.360 1.00 83.75 251 ALA A N 1
ATOM 2057 C CA . ALA A 1 251 ? 12.024 24.329 -4.174 1.00 83.75 251 ALA A CA 1
ATOM 2058 C C . ALA A 1 251 ? 12.606 25.548 -3.441 1.00 83.75 251 ALA A C 1
ATOM 2060 O O . ALA A 1 251 ? 12.529 25.608 -2.214 1.00 83.75 251 ALA A O 1
ATOM 2061 N N . MET A 1 252 ? 13.119 26.541 -4.174 1.00 82.19 252 MET A N 1
ATOM 2062 C CA . MET A 1 252 ? 13.628 27.795 -3.611 1.00 82.19 252 MET A CA 1
ATOM 2063 C C . MET A 1 252 ? 12.519 28.640 -2.977 1.00 82.19 252 MET A C 1
ATOM 2065 O O . MET A 1 252 ? 12.674 29.071 -1.839 1.00 82.19 252 MET A O 1
ATOM 2069 N N . ARG A 1 253 ? 11.365 28.783 -3.639 1.00 78.81 253 ARG A N 1
ATOM 2070 C CA . ARG A 1 253 ? 10.214 29.536 -3.111 1.00 78.81 253 ARG A CA 1
ATOM 2071 C C . ARG A 1 253 ? 9.634 28.960 -1.815 1.00 78.81 253 ARG A C 1
ATOM 2073 O O . ARG A 1 253 ? 9.057 29.681 -1.017 1.00 78.81 253 ARG A O 1
ATOM 2080 N N . LYS A 1 254 ? 9.747 27.646 -1.600 1.00 78.12 254 LYS A N 1
ATOM 2081 C CA . LYS A 1 254 ? 9.327 27.002 -0.340 1.00 78.12 254 LYS A CA 1
ATOM 2082 C C . LYS A 1 254 ? 10.314 27.229 0.811 1.00 78.12 254 LYS A C 1
ATOM 2084 O O . LYS A 1 254 ? 9.973 26.925 1.951 1.00 78.12 254 LYS A O 1
ATOM 2089 N N . ARG A 1 255 ? 11.541 27.668 0.509 1.00 73.00 255 ARG A N 1
ATOM 2090 C CA . ARG A 1 255 ? 12.619 27.906 1.483 1.00 73.00 255 ARG A CA 1
ATOM 2091 C C . ARG A 1 255 ? 12.725 29.374 1.912 1.00 73.00 255 ARG A C 1
ATOM 2093 O O . ARG A 1 255 ? 13.330 29.627 2.949 1.00 73.00 255 ARG A O 1
ATOM 2100 N N . THR A 1 256 ? 12.191 30.298 1.114 1.00 60.19 256 THR A N 1
ATOM 2101 C CA . THR A 1 256 ? 12.054 31.740 1.393 1.00 60.19 256 THR A CA 1
ATOM 2102 C C . THR A 1 256 ? 10.756 32.043 2.120 1.00 60.19 256 THR A C 1
ATOM 2104 O O . THR A 1 256 ? 10.805 32.823 3.093 1.00 60.19 256 THR A O 1
#

Foldseek 3Di:
DVVVVVVVVVVVVVVVV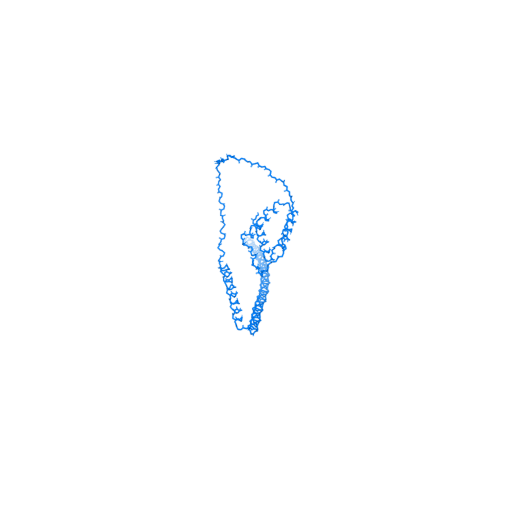VVVVVVVVVVVVVVVVVVVVVVVVVVVVVVVVVVVVVVVVVVVVVVVVVVVVVVVVVVVVVVVVVVVVVVVVVVVVVVVVVVVVVLVVVLVVDDVVVSVVSVVVVVVVVVVVVVVVVVVVVVVPPPPPDPPPPPPDDDDDDDDDDDDDDDDDDDDDDDDDDDDDDDDDDDDDDDPPPDPPDDPVRLLVLLVVLLVVLVPDDPVVSVVSVVVVLVVCVVPDDPVSSVSSVVNNVVVNVVD

Secondary structure (DSSP, 8-state):
--HHHHHHHHHHHHHHHHHHHHHHHHHHHHHHHHHHHHHHHHHHHHHHHHHHHHHHHHHHHHHHHHHHHHHHHHHHHHHHHHHHHHHHHHHHHHHHHHHHHHHHHHHHHS-HHHHHHHHHHHHHHHHHHHHHHHHHHHHHHS---------------------------------------------------------HHHHHHHHHHHHHHHTTS-HHHHHHHHHHHHHHHHHHS-HHHHHHHHHHHHHHHTT-

Sequence (256 aa):
MAEDMGFWETFFMGFETKRVEKQSEFEVRQIKANQRVVEAHQRKEAAEHQRLMALRRQELDEMNHAIECQRNEWKRMLVKIEGQKQLLIAGCEFLDWQHETQVRQTVYSLPPDQAVAYIEQMREVERGLLEHERIRQTRLKRPLEGTAPRQIQGSPPASAPTPAPNGWADEDTFTPVSAQSFPSKGQSHPENTMSNALTEEQIQKLAKKAVDRFDTLPKERQKQAWRDWEEGLKERFPKLVVEEILTEAVAMRKRT

pLDDT: mean 78.62, std 21.92, range [27.52, 98.62]

Organism: Armatimonas rosea (NCBI:txid685828)